Protein AF-A0AA37EYN7-F1 (afdb_monomer_lite)

Structure (mmCIF, N/CA/C/O backbone):
data_AF-A0AA37EYN7-F1
#
_entry.id   AF-A0AA37EYN7-F1
#
loop_
_atom_site.group_PDB
_atom_site.id
_atom_site.type_symbol
_atom_site.label_atom_id
_atom_site.label_alt_id
_atom_site.label_comp_id
_atom_site.label_asym_id
_atom_site.label_entity_id
_atom_site.label_seq_id
_atom_site.pdbx_PDB_ins_code
_atom_site.Cartn_x
_atom_site.Cartn_y
_atom_site.Cartn_z
_atom_site.occupancy
_atom_site.B_iso_or_equiv
_atom_site.auth_seq_id
_atom_site.auth_comp_id
_atom_site.auth_asym_id
_atom_site.auth_atom_id
_atom_site.pdbx_PDB_model_num
ATOM 1 N N . MET A 1 1 ? -49.434 -6.689 54.718 1.00 42.12 1 MET A N 1
ATOM 2 C CA . MET A 1 1 ? -48.423 -7.402 53.907 1.00 42.12 1 MET A CA 1
ATOM 3 C C . MET A 1 1 ? -48.442 -6.783 52.513 1.00 42.12 1 MET A C 1
ATOM 5 O O . MET A 1 1 ? -49.417 -6.975 51.802 1.00 42.12 1 MET A O 1
ATOM 9 N N . LEU A 1 2 ? -47.470 -5.930 52.176 1.00 38.81 2 LEU A N 1
ATOM 10 C CA . LEU A 1 2 ? -47.482 -5.123 50.945 1.00 38.81 2 LEU A CA 1
ATOM 11 C C . LEU A 1 2 ? -46.519 -5.718 49.913 1.00 38.81 2 LEU A C 1
ATOM 13 O O . LEU A 1 2 ? -45.313 -5.741 50.134 1.00 38.81 2 LEU A O 1
ATOM 17 N N . ILE A 1 3 ? -47.055 -6.201 48.791 1.00 52.19 3 ILE A N 1
ATOM 18 C CA . ILE A 1 3 ? -46.263 -6.797 47.707 1.00 52.19 3 ILE A CA 1
ATOM 19 C C . ILE A 1 3 ? -45.946 -5.708 46.678 1.00 52.19 3 ILE A C 1
ATOM 21 O O . ILE A 1 3 ? -46.759 -5.411 45.802 1.00 52.19 3 ILE A O 1
ATOM 25 N N . HIS A 1 4 ? -44.760 -5.106 46.771 1.00 40.53 4 HIS A N 1
ATOM 26 C CA . HIS A 1 4 ? -44.244 -4.236 45.713 1.00 40.53 4 HIS A CA 1
ATOM 27 C C . HIS A 1 4 ? -43.874 -5.067 44.478 1.00 40.53 4 HIS A C 1
ATOM 29 O O . HIS A 1 4 ? -42.829 -5.713 44.422 1.00 40.53 4 HIS A O 1
ATOM 35 N N . ARG A 1 5 ? -44.741 -5.033 43.462 1.00 51.56 5 ARG A N 1
ATOM 36 C CA . ARG A 1 5 ? -44.431 -5.546 42.124 1.00 51.56 5 ARG A CA 1
ATOM 37 C C . ARG A 1 5 ? -43.501 -4.551 41.432 1.00 51.56 5 ARG A C 1
ATOM 39 O O . ARG A 1 5 ? -43.965 -3.539 40.917 1.00 51.56 5 ARG A O 1
ATOM 46 N N . ASN A 1 6 ? -42.200 -4.833 41.439 1.00 46.81 6 ASN A N 1
ATOM 47 C CA . ASN A 1 6 ? -41.216 -4.046 40.701 1.00 46.81 6 ASN A CA 1
ATOM 48 C C . ASN A 1 6 ? -41.493 -4.173 39.192 1.00 46.81 6 ASN A C 1
ATOM 50 O O . ASN A 1 6 ? -41.228 -5.214 38.589 1.00 46.81 6 ASN A O 1
ATOM 54 N N . THR A 1 7 ? -42.073 -3.135 38.590 1.00 46.19 7 THR A N 1
ATOM 55 C CA . THR A 1 7 ? -42.373 -3.078 37.157 1.00 46.19 7 THR A CA 1
ATOM 56 C C . THR A 1 7 ? -41.086 -2.838 36.377 1.00 46.19 7 THR A C 1
ATOM 58 O O . THR A 1 7 ? -40.751 -1.711 36.017 1.00 46.19 7 THR A O 1
ATOM 61 N N . GLY A 1 8 ? -40.355 -3.928 36.121 1.00 43.84 8 GLY A N 1
ATOM 62 C CA . GLY A 1 8 ? -39.099 -3.938 35.375 1.00 43.84 8 GLY A CA 1
ATOM 63 C C . GLY A 1 8 ? -39.249 -3.331 33.981 1.00 43.84 8 GLY A C 1
ATOM 64 O O . GLY A 1 8 ? -39.537 -4.027 33.010 1.00 43.84 8 GLY A O 1
ATOM 65 N N . LYS A 1 9 ? -39.044 -2.017 33.882 1.00 47.62 9 LYS A N 1
ATOM 66 C CA . LYS A 1 9 ? -39.051 -1.260 32.633 1.00 47.62 9 LYS A CA 1
ATOM 67 C C . LYS A 1 9 ? -37.777 -1.623 31.874 1.00 47.62 9 LYS A C 1
ATOM 69 O O . LYS A 1 9 ? -36.737 -1.011 32.101 1.00 47.62 9 LYS A O 1
ATOM 74 N N . VAL A 1 10 ? -37.855 -2.654 31.025 1.00 52.31 10 VAL A N 1
ATOM 75 C CA . VAL A 1 10 ? -36.723 -3.173 30.238 1.00 52.31 10 VAL A CA 1
ATOM 76 C C . VAL A 1 10 ? -36.303 -2.141 29.194 1.00 52.31 10 VAL A C 1
ATOM 78 O O . VAL A 1 10 ? -36.649 -2.210 28.016 1.00 52.31 10 VAL A O 1
ATOM 81 N N . THR A 1 11 ? -35.538 -1.149 29.635 1.00 51.41 11 THR A N 1
ATOM 82 C CA . THR A 1 11 ? -34.762 -0.307 28.743 1.00 51.41 11 THR A CA 1
ATOM 83 C C . THR A 1 11 ? -33.719 -1.193 28.070 1.00 51.41 11 THR A C 1
ATOM 85 O O . THR A 1 11 ? -32.865 -1.788 28.734 1.00 51.41 11 THR A O 1
ATOM 88 N N . ARG A 1 12 ? -33.756 -1.257 26.731 1.00 49.75 12 ARG A N 1
ATOM 89 C CA . ARG A 1 12 ? -32.583 -1.624 25.924 1.00 49.75 12 ARG A CA 1
ATOM 90 C C . ARG A 1 12 ? -31.515 -0.558 26.173 1.00 49.75 12 ARG A C 1
ATOM 92 O O . ARG A 1 12 ? -31.377 0.393 25.413 1.00 49.75 12 ARG A O 1
ATOM 99 N N . THR A 1 13 ? -30.825 -0.670 27.304 1.00 59.69 13 THR A N 1
ATOM 100 C CA . THR A 1 13 ? -29.689 0.186 27.624 1.00 59.69 13 THR A CA 1
ATOM 101 C C . THR A 1 13 ? -28.576 -0.199 26.675 1.00 59.69 13 THR A C 1
ATOM 103 O O . THR A 1 13 ? -28.074 -1.320 26.747 1.00 59.69 13 THR A O 1
ATOM 106 N N . MET A 1 14 ? -28.221 0.725 25.781 1.00 63.44 14 MET A N 1
ATOM 107 C CA . MET A 1 14 ? -27.026 0.597 24.958 1.00 63.44 14 MET A CA 1
ATOM 108 C C . MET A 1 14 ? -25.856 0.271 25.885 1.00 63.44 14 MET A C 1
ATOM 110 O O . MET A 1 14 ? -25.588 1.001 26.841 1.00 63.44 14 MET A O 1
ATOM 114 N N . THR A 1 15 ? -25.223 -0.877 25.671 1.00 83.75 15 THR A N 1
ATOM 115 C CA . THR A 1 15 ? -24.140 -1.339 26.535 1.00 83.75 15 THR A CA 1
ATOM 116 C C . THR A 1 15 ? -22.920 -0.471 26.278 1.00 83.75 15 THR A C 1
ATOM 118 O O . THR A 1 15 ? -22.370 -0.508 25.179 1.00 83.75 15 THR A O 1
ATOM 121 N N . THR A 1 16 ? -22.517 0.321 27.268 1.00 91.56 16 THR A N 1
ATOM 122 C CA . THR A 1 16 ? -21.242 1.048 27.256 1.00 91.56 16 THR A CA 1
ATOM 123 C C . THR A 1 16 ? -20.086 0.097 27.560 1.00 91.56 16 THR A C 1
ATOM 125 O O . THR A 1 16 ? -20.296 -0.999 28.095 1.00 91.56 16 THR A O 1
ATOM 128 N N . HIS A 1 17 ? -18.852 0.493 27.248 1.00 93.50 17 HIS A N 1
ATOM 129 C CA . HIS A 1 17 ? -17.685 -0.349 27.528 1.00 93.50 17 HIS A CA 1
ATOM 130 C C . HIS A 1 17 ? -17.485 -0.584 29.038 1.00 93.50 17 HIS A C 1
ATOM 132 O O . HIS A 1 17 ? -17.151 -1.702 29.428 1.00 93.50 17 HIS A O 1
ATOM 138 N N . PHE A 1 18 ? -17.785 0.404 29.894 1.00 94.88 18 PHE A N 1
ATOM 139 C CA . PHE A 1 18 ? -17.829 0.215 31.356 1.00 94.88 18 PHE A CA 1
ATOM 140 C C . PHE A 1 18 ? -18.848 -0.856 31.775 1.00 94.88 18 PHE A C 1
ATOM 142 O O . PHE A 1 18 ? -18.533 -1.743 32.573 1.00 94.88 18 PHE A O 1
ATOM 149 N N . LYS A 1 19 ? -20.052 -0.833 31.182 1.00 94.50 19 LYS A N 1
ATOM 150 C CA . LYS A 1 19 ? -21.123 -1.793 31.488 1.00 94.50 19 LYS A CA 1
ATOM 151 C C . LYS A 1 19 ? -20.805 -3.221 31.029 1.00 94.50 19 LYS A C 1
ATOM 153 O O . LYS A 1 19 ? -21.258 -4.160 31.667 1.00 94.50 19 LYS A O 1
ATOM 158 N N . LEU A 1 20 ? -19.997 -3.406 29.980 1.00 93.50 20 LEU A N 1
ATOM 159 C CA . LEU A 1 20 ? -19.498 -4.734 29.579 1.00 93.50 20 LEU A CA 1
ATOM 160 C C . LEU A 1 20 ? -18.512 -5.336 30.605 1.00 93.50 20 LEU A C 1
ATOM 162 O O . LEU A 1 20 ? -18.320 -6.549 30.637 1.00 93.50 20 LEU A O 1
ATOM 166 N N . PHE A 1 21 ? -17.873 -4.502 31.431 1.00 95.19 21 PHE A N 1
ATOM 167 C CA . PHE A 1 21 ? -16.840 -4.911 32.390 1.00 95.19 21 PHE A CA 1
ATOM 168 C C . PHE A 1 21 ? -17.355 -5.040 33.835 1.00 95.19 21 PHE A C 1
ATOM 170 O O . PHE A 1 21 ? -16.572 -5.379 34.732 1.00 95.19 21 PHE A O 1
ATOM 177 N N . ASP A 1 22 ? -18.647 -4.773 34.066 1.00 95.50 22 ASP A N 1
ATOM 178 C CA . ASP A 1 22 ? -19.247 -4.590 35.393 1.00 95.50 22 ASP A CA 1
ATOM 179 C C . ASP A 1 22 ? -18.387 -3.642 36.257 1.00 95.50 22 ASP A C 1
ATOM 181 O O . ASP A 1 22 ? -17.872 -4.031 37.315 1.00 95.50 22 ASP A O 1
ATOM 185 N N . LEU A 1 23 ? -18.176 -2.420 35.746 1.00 96.12 23 LEU A N 1
ATOM 186 C CA . LEU A 1 23 ? -17.407 -1.330 36.358 1.00 96.12 23 LEU A CA 1
ATOM 187 C C . LEU A 1 23 ? -18.201 -0.012 36.370 1.00 96.12 23 LEU A C 1
ATOM 189 O O . LEU A 1 23 ? -19.093 0.191 35.546 1.00 96.12 23 LEU A O 1
ATOM 193 N N . HIS A 1 24 ? -17.851 0.884 37.299 1.00 95.75 24 HIS A N 1
ATOM 194 C CA . HIS A 1 24 ? -18.332 2.271 37.311 1.00 95.75 24 HIS A CA 1
ATOM 195 C C . HIS A 1 24 ? -17.590 3.117 36.266 1.00 95.75 24 HIS A C 1
ATOM 197 O O . HIS A 1 24 ? -16.505 2.738 35.830 1.00 95.75 24 HIS A O 1
ATOM 203 N N . GLU A 1 25 ? -18.140 4.275 35.905 1.00 94.31 25 GLU A N 1
ATOM 204 C CA . GLU A 1 25 ? -17.512 5.189 34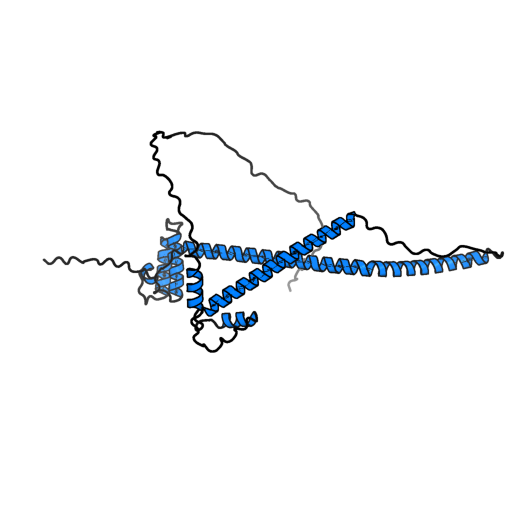.936 1.00 94.31 25 GLU A CA 1
ATOM 205 C C . GLU A 1 25 ? -16.231 5.842 35.501 1.00 94.31 25 GLU A C 1
ATOM 207 O O . GLU A 1 25 ? -15.296 6.117 34.756 1.00 94.31 25 GLU A O 1
ATOM 212 N N . ASP A 1 26 ? -16.123 5.956 36.831 1.00 95.62 26 ASP A N 1
ATOM 213 C CA . ASP A 1 26 ? -14.914 6.401 37.554 1.00 95.62 26 ASP A CA 1
ATOM 214 C C . ASP A 1 26 ? -13.905 5.265 37.851 1.00 95.62 26 ASP A C 1
ATOM 216 O O . ASP A 1 26 ? -13.039 5.405 38.719 1.00 95.62 26 ASP A O 1
ATOM 220 N N . ALA A 1 27 ? -14.034 4.093 37.215 1.00 96.44 27 ALA A N 1
ATOM 221 C CA . ALA A 1 27 ? -13.168 2.951 37.513 1.00 96.44 27 ALA A CA 1
ATOM 222 C C . ALA A 1 27 ? -11.703 3.213 37.123 1.00 96.44 27 ALA A C 1
ATOM 224 O O . ALA A 1 27 ? -11.400 3.627 36.003 1.00 96.44 27 ALA A O 1
ATOM 225 N N . THR A 1 28 ? -10.772 2.910 38.031 1.00 97.69 28 THR A N 1
ATOM 226 C CA . THR A 1 28 ? -9.344 3.171 37.799 1.00 97.69 28 THR A CA 1
ATOM 227 C C . THR A 1 28 ? -8.750 2.216 36.762 1.00 97.69 28 THR A C 1
ATOM 229 O O . THR A 1 28 ? -9.220 1.088 36.576 1.00 97.69 28 THR A O 1
ATOM 232 N N . GLU A 1 29 ? -7.650 2.623 36.116 1.00 97.50 29 GLU A N 1
ATOM 233 C CA . GLU A 1 29 ? -6.956 1.774 35.139 1.00 97.50 29 GLU A CA 1
ATOM 234 C C . GLU A 1 29 ? -6.611 0.380 35.688 1.00 97.50 29 GLU A C 1
ATOM 236 O O . GLU A 1 29 ? -6.677 -0.607 34.958 1.00 97.50 29 GLU A O 1
ATOM 241 N N . GLU A 1 30 ? -6.253 0.279 36.969 1.00 97.88 30 GLU A N 1
ATOM 242 C CA . GLU A 1 30 ? -5.923 -0.988 37.626 1.00 97.88 30 GLU A CA 1
ATOM 243 C C . GLU A 1 30 ? -7.141 -1.911 37.749 1.00 97.88 30 GLU A C 1
ATOM 245 O O . GLU A 1 30 ? -7.038 -3.114 37.495 1.00 97.88 30 GLU A O 1
ATOM 250 N N . GLN A 1 31 ? -8.315 -1.353 38.064 1.00 97.81 31 GLN A N 1
ATOM 251 C CA . GLN A 1 31 ? -9.579 -2.091 38.097 1.00 97.81 31 GLN A CA 1
ATOM 252 C C . GLN A 1 31 ? -9.949 -2.592 36.695 1.00 97.81 31 GLN A C 1
ATOM 254 O O . GLN A 1 31 ? -10.298 -3.764 36.536 1.00 97.81 31 GLN A O 1
ATOM 259 N N . ILE A 1 32 ? -9.786 -1.748 35.670 1.00 98.00 32 ILE A N 1
ATOM 260 C CA . ILE A 1 32 ? -10.025 -2.102 34.263 1.00 98.00 32 ILE A CA 1
ATOM 261 C C . ILE A 1 32 ? -9.064 -3.214 33.803 1.00 98.00 32 ILE A C 1
ATOM 263 O O . ILE A 1 32 ? -9.507 -4.219 33.243 1.00 98.00 32 ILE A O 1
ATOM 267 N N . LYS A 1 33 ? -7.761 -3.099 34.096 1.00 98.19 33 LYS A N 1
ATOM 268 C CA . LYS A 1 33 ? -6.733 -4.115 33.789 1.00 98.19 33 LYS A CA 1
ATOM 269 C C . LYS A 1 33 ? -6.997 -5.440 34.518 1.00 98.19 33 LYS A C 1
ATOM 271 O O . LYS A 1 33 ? -6.870 -6.512 33.922 1.00 98.19 33 LYS A O 1
ATOM 276 N N . SER A 1 34 ? -7.422 -5.382 35.782 1.00 98.31 34 SER A N 1
ATOM 277 C CA . SER A 1 34 ? -7.799 -6.555 36.580 1.00 98.31 34 SER A CA 1
ATOM 278 C C . SER A 1 34 ? -9.036 -7.261 36.008 1.00 98.31 34 SER A C 1
ATOM 280 O O . SER A 1 34 ? -9.000 -8.470 35.758 1.00 98.31 34 SER A O 1
ATOM 282 N N . ARG A 1 35 ? -10.105 -6.512 35.696 1.00 97.94 35 ARG A N 1
ATOM 283 C CA . ARG A 1 35 ? -11.317 -7.044 35.050 1.00 97.94 35 ARG A CA 1
ATOM 284 C C . ARG A 1 35 ? -11.045 -7.613 33.664 1.00 97.94 35 ARG A C 1
ATOM 286 O O . ARG A 1 35 ? -11.526 -8.706 33.372 1.00 97.94 35 ARG A O 1
ATOM 293 N N . TYR A 1 36 ? -10.225 -6.947 32.849 1.00 98.06 36 TYR A N 1
ATOM 294 C CA . TYR A 1 36 ? -9.789 -7.472 31.554 1.00 98.06 36 TYR A CA 1
ATOM 295 C C . TYR A 1 36 ? -9.135 -8.849 31.706 1.00 98.06 36 TYR A C 1
ATOM 297 O O . TYR A 1 36 ? -9.539 -9.795 31.034 1.00 98.06 36 TYR A O 1
ATOM 305 N N . LYS A 1 37 ? -8.184 -8.996 32.640 1.00 98.19 37 LYS A N 1
ATOM 306 C CA . LYS A 1 37 ? -7.513 -10.277 32.908 1.00 98.19 37 LYS A CA 1
ATOM 307 C C . LYS A 1 37 ? -8.500 -11.363 33.360 1.00 98.19 37 LYS A C 1
ATOM 309 O O . LYS A 1 37 ? -8.397 -12.497 32.894 1.00 98.19 37 LYS A O 1
ATOM 314 N N . GLN A 1 38 ? -9.474 -11.025 34.211 1.00 97.81 38 GLN A N 1
ATOM 315 C CA . GLN A 1 38 ? -10.540 -11.948 34.627 1.00 97.81 38 GLN A CA 1
ATOM 316 C C . GLN A 1 38 ? -11.392 -12.404 33.431 1.00 97.81 38 GLN A C 1
ATOM 318 O O . GLN A 1 38 ? -11.500 -13.607 33.190 1.00 97.81 38 GLN A O 1
ATOM 323 N N . LEU A 1 39 ? -11.951 -11.467 32.660 1.00 96.81 39 LEU A N 1
ATOM 324 C CA . LEU A 1 39 ? -12.824 -11.750 31.516 1.00 96.81 39 LEU A CA 1
ATOM 325 C C . LEU A 1 39 ? -12.089 -12.529 30.418 1.00 96.81 39 LEU A C 1
ATOM 327 O O . LEU A 1 39 ? -12.541 -13.604 30.029 1.00 96.81 39 LEU A O 1
ATOM 331 N N . ALA A 1 40 ? -10.905 -12.073 30.003 1.00 96.94 40 ALA A N 1
ATOM 332 C CA . ALA A 1 40 ? -10.064 -12.765 29.026 1.00 96.94 40 ALA A CA 1
ATOM 333 C C . ALA A 1 40 ? -9.726 -14.206 29.451 1.00 96.94 40 ALA A C 1
ATOM 335 O O . ALA A 1 40 ? -9.708 -15.109 28.620 1.00 96.94 40 ALA A O 1
ATOM 336 N N . SER A 1 41 ? -9.508 -14.455 30.750 1.00 97.69 41 SER A N 1
ATOM 337 C CA . SER A 1 41 ? -9.195 -15.800 31.254 1.00 97.69 41 SER A CA 1
ATOM 338 C C . SER A 1 41 ? -10.371 -16.787 31.223 1.00 97.69 41 SER A C 1
ATOM 340 O O . SER A 1 41 ? -10.118 -17.997 31.267 1.00 97.69 41 SER A O 1
ATOM 342 N N . ARG A 1 42 ? -11.614 -16.278 31.153 1.00 96.44 42 ARG A N 1
ATOM 343 C CA . ARG A 1 42 ? -12.880 -17.037 31.125 1.00 96.44 42 ARG A CA 1
ATOM 344 C C . ARG A 1 42 ? -13.484 -17.141 29.723 1.00 96.44 42 ARG A C 1
ATOM 346 O O . ARG A 1 42 ? -14.072 -18.163 29.403 1.00 96.44 42 ARG A O 1
ATOM 353 N N . CYS A 1 43 ? -13.326 -16.108 28.897 1.00 95.56 43 CYS A N 1
ATOM 354 C CA . CYS A 1 43 ? -13.876 -16.025 27.541 1.00 95.56 43 CYS A CA 1
ATOM 355 C C . CYS A 1 43 ? -12.876 -16.446 26.446 1.00 95.56 43 CYS A C 1
ATOM 357 O O . CYS A 1 43 ? -13.140 -16.221 25.268 1.00 95.56 43 CYS A O 1
ATOM 359 N N . HIS A 1 44 ? -11.738 -17.046 26.809 1.00 96.06 44 HIS A N 1
ATOM 360 C CA . HIS A 1 44 ? -10.743 -17.523 25.846 1.00 96.06 44 HIS A CA 1
ATOM 361 C C . HIS A 1 44 ? -11.303 -18.666 24.973 1.00 96.06 44 HIS A C 1
ATOM 363 O O . HIS A 1 44 ? -11.898 -19.589 25.539 1.00 96.06 44 HIS A O 1
ATOM 369 N N . PRO A 1 45 ? -11.088 -18.669 23.641 1.00 96.19 45 PRO A N 1
ATOM 370 C CA . PRO A 1 45 ? -11.604 -19.719 22.756 1.00 96.19 45 PRO A CA 1
ATOM 371 C C . PRO A 1 45 ? -11.161 -21.128 23.174 1.00 96.19 45 PRO A C 1
ATOM 373 O O . PRO A 1 45 ? -12.000 -22.011 23.320 1.00 96.19 45 PRO A O 1
ATOM 376 N N . ASP A 1 46 ? -9.883 -21.308 23.515 1.00 97.19 46 ASP A N 1
ATOM 377 C CA . ASP A 1 46 ? -9.290 -22.581 23.965 1.00 97.19 46 ASP A CA 1
ATOM 378 C C . ASP A 1 46 ? -9.940 -23.168 25.239 1.00 97.19 46 ASP A C 1
ATOM 380 O O . ASP A 1 46 ? -9.675 -24.308 25.610 1.00 97.19 46 ASP A O 1
ATOM 384 N N . LYS A 1 47 ? -10.770 -22.382 25.940 1.00 96.69 47 LYS A N 1
ATOM 385 C CA . LYS A 1 47 ? -11.514 -22.781 27.146 1.00 96.69 47 LYS A CA 1
ATOM 386 C C . LYS A 1 47 ? -13.030 -22.863 26.917 1.00 96.69 47 LYS A C 1
ATOM 388 O O . LYS A 1 47 ? -13.789 -22.879 27.883 1.00 96.69 47 LYS A O 1
ATOM 393 N N . GLY A 1 48 ? -13.476 -22.877 25.659 1.00 93.31 48 GLY A N 1
ATOM 394 C CA . GLY A 1 48 ? -14.894 -22.884 25.282 1.00 93.31 48 GLY A CA 1
ATOM 395 C C . GLY A 1 48 ? -15.555 -21.501 25.239 1.00 93.31 48 GLY A C 1
ATOM 396 O O . GLY A 1 48 ? -16.780 -21.413 25.216 1.00 93.31 48 GLY A O 1
ATOM 397 N N . GLY A 1 49 ? -14.779 -20.411 25.246 1.00 95.00 49 GLY A N 1
ATOM 398 C CA . GLY A 1 49 ? -15.302 -19.058 25.041 1.00 95.00 49 GLY A CA 1
ATOM 399 C C . GLY A 1 49 ? -15.592 -18.742 23.568 1.00 95.00 49 GLY A C 1
ATOM 400 O O . GLY A 1 49 ? -15.012 -19.336 22.663 1.00 95.00 49 GLY A O 1
ATOM 401 N N . SER A 1 50 ? -16.460 -17.760 23.301 1.00 93.00 50 SER A N 1
ATOM 402 C CA . SER A 1 50 ? -16.635 -17.241 21.936 1.00 93.00 50 SER A CA 1
ATOM 403 C C . SER A 1 50 ? -15.458 -16.341 21.543 1.00 93.00 50 SER A C 1
ATOM 405 O O . SER A 1 50 ? -15.129 -15.383 22.248 1.00 93.00 50 SER A O 1
ATOM 407 N N . ALA A 1 51 ? -14.865 -16.606 20.375 1.00 88.75 51 ALA A N 1
ATOM 408 C CA . ALA A 1 51 ? -13.822 -15.763 19.797 1.00 88.75 51 ALA A CA 1
ATOM 409 C C . ALA A 1 51 ? -14.315 -14.324 19.537 1.00 88.75 51 ALA A C 1
ATOM 411 O O . ALA A 1 51 ? -13.579 -13.369 19.780 1.00 88.75 51 ALA A O 1
ATOM 412 N N . GLU A 1 52 ? -15.574 -14.154 19.121 1.00 87.75 52 GLU A N 1
ATOM 413 C CA . GLU A 1 52 ? -16.199 -12.840 18.908 1.00 87.75 52 GLU A CA 1
ATOM 414 C C . GLU A 1 52 ? -16.319 -12.057 20.221 1.00 87.75 52 GLU A C 1
ATOM 416 O O . GLU A 1 52 ? -15.993 -10.870 20.278 1.00 87.75 52 GLU A O 1
ATOM 421 N N . LEU A 1 53 ? -16.716 -12.735 21.305 1.00 90.38 53 LEU A N 1
ATOM 422 C CA . LEU A 1 53 ? -16.798 -12.138 22.638 1.00 90.38 53 LEU A CA 1
ATOM 423 C C . LEU A 1 53 ? -15.408 -11.724 23.142 1.00 90.38 53 LEU A C 1
ATOM 425 O O . LEU A 1 53 ? -15.249 -10.626 23.673 1.00 90.38 53 LEU A O 1
ATOM 429 N N . MET A 1 54 ? -14.381 -12.548 22.917 1.00 94.31 54 MET A N 1
ATOM 430 C CA . MET A 1 54 ? -12.993 -12.205 23.245 1.00 94.31 54 MET A CA 1
ATOM 431 C C . MET A 1 54 ? -12.494 -10.983 22.447 1.00 94.31 54 MET A C 1
ATOM 433 O O . MET A 1 54 ? -11.824 -10.108 23.003 1.00 94.31 54 MET A O 1
ATOM 437 N N . VAL A 1 55 ? -12.871 -10.860 21.168 1.00 90.94 55 VAL A N 1
ATOM 438 C CA . VAL A 1 55 ? -12.607 -9.658 20.353 1.00 90.94 55 VAL A CA 1
ATOM 439 C C . VAL A 1 55 ? -13.351 -8.436 20.910 1.00 90.94 55 VAL A C 1
ATOM 441 O O . VAL A 1 55 ? -12.743 -7.371 21.039 1.00 90.94 55 VAL A O 1
ATOM 444 N N . MET A 1 56 ? -14.622 -8.569 21.301 1.00 90.75 56 MET A N 1
ATOM 445 C CA . MET A 1 56 ? -15.413 -7.482 21.894 1.00 90.75 56 MET A CA 1
ATOM 446 C C . MET A 1 56 ? -14.820 -6.989 23.226 1.00 90.75 56 MET A C 1
ATOM 448 O O . MET A 1 56 ? -14.682 -5.779 23.425 1.00 90.75 56 MET A O 1
ATOM 452 N N . ILE A 1 57 ? -14.399 -7.909 24.102 1.00 94.81 57 ILE A N 1
ATOM 453 C CA . ILE A 1 57 ? -13.712 -7.610 25.370 1.00 94.81 57 ILE A CA 1
ATOM 454 C C . ILE A 1 57 ? -12.396 -6.868 25.102 1.00 94.81 57 ILE A C 1
ATOM 456 O O . ILE A 1 57 ? -12.141 -5.831 25.715 1.00 94.81 57 ILE A O 1
ATOM 460 N N . LYS A 1 58 ? -11.575 -7.347 24.156 1.00 94.44 58 LYS A N 1
ATOM 461 C CA . LYS A 1 58 ? -10.281 -6.731 23.813 1.00 94.44 58 LYS A CA 1
ATOM 462 C C . LYS A 1 58 ? -10.424 -5.300 23.284 1.00 94.44 58 LYS A C 1
ATOM 464 O O . LYS A 1 58 ? -9.693 -4.419 23.728 1.00 94.44 58 LYS A O 1
ATOM 469 N N . ASN A 1 59 ? -11.365 -5.055 22.372 1.00 92.44 59 ASN A N 1
ATOM 470 C CA . ASN A 1 59 ? -11.578 -3.715 21.814 1.00 92.44 59 ASN A CA 1
ATOM 471 C C . ASN A 1 59 ? -12.196 -2.761 22.849 1.00 92.44 59 ASN A C 1
ATOM 473 O O . ASN A 1 59 ? -11.791 -1.605 22.934 1.00 92.44 59 ASN A O 1
ATOM 477 N N . SER A 1 60 ? -13.106 -3.255 23.693 1.00 94.12 60 SER A N 1
ATOM 478 C CA . SER A 1 60 ? -13.680 -2.466 24.791 1.00 94.12 60 SER A CA 1
ATOM 479 C C . SER A 1 60 ? -12.635 -2.087 25.842 1.00 94.12 60 SER A C 1
ATOM 481 O O . SER A 1 60 ? -12.620 -0.948 26.296 1.00 94.12 60 SER A O 1
ATOM 483 N N . TYR A 1 61 ? -11.701 -2.990 26.163 1.00 96.69 61 TYR A N 1
ATOM 484 C CA . TYR A 1 61 ? -10.533 -2.669 26.988 1.00 96.69 61 TYR A CA 1
ATOM 485 C C . TYR A 1 61 ? -9.675 -1.561 26.357 1.00 96.69 61 TYR A C 1
ATOM 487 O O . TYR A 1 61 ? -9.305 -0.615 27.046 1.00 96.69 61 TYR A O 1
ATOM 495 N N . GLN A 1 62 ? -9.403 -1.620 25.048 1.00 95.75 62 GLN A N 1
ATOM 496 C CA . GLN A 1 62 ? -8.657 -0.555 24.366 1.00 95.75 62 GLN A CA 1
ATOM 497 C C . GLN A 1 62 ? -9.394 0.793 24.418 1.00 95.75 62 GLN A C 1
ATOM 499 O O . GLN A 1 62 ? -8.760 1.802 24.704 1.00 95.75 62 GLN A O 1
ATOM 504 N N . LYS A 1 63 ? -10.719 0.819 24.221 1.00 94.62 63 LYS A N 1
ATOM 505 C CA . LYS A 1 63 ? -11.528 2.046 24.339 1.00 94.62 63 LYS A CA 1
ATOM 506 C C . LYS A 1 63 ? -11.538 2.614 25.760 1.00 94.62 63 LYS A C 1
ATOM 508 O O . LYS A 1 63 ? -11.354 3.817 25.924 1.00 94.62 63 LYS A O 1
ATOM 513 N N . LEU A 1 64 ? -11.640 1.759 26.780 1.00 95.81 64 LEU A N 1
ATOM 514 C CA . LEU A 1 64 ? -11.510 2.157 28.187 1.00 95.81 64 LEU A CA 1
ATOM 515 C C . LEU A 1 64 ? -10.139 2.788 28.491 1.00 95.81 64 LEU A C 1
ATOM 517 O O . LEU A 1 64 ? -10.087 3.820 29.149 1.00 95.81 64 LEU A O 1
ATOM 521 N N . MET A 1 65 ? -9.040 2.234 27.964 1.00 95.75 65 MET A N 1
ATOM 522 C CA . MET A 1 65 ? -7.684 2.787 28.145 1.00 95.75 65 MET A CA 1
ATOM 523 C C . MET A 1 65 ? -7.420 4.094 27.370 1.00 95.75 65 MET A C 1
ATOM 525 O O . MET A 1 65 ? -6.411 4.744 27.620 1.00 95.75 65 MET A O 1
ATOM 529 N N . ILE A 1 66 ? -8.298 4.483 26.439 1.00 94.94 66 ILE A N 1
ATOM 530 C CA . ILE A 1 66 ? -8.241 5.770 25.715 1.00 94.94 66 ILE A CA 1
ATOM 531 C C . ILE A 1 66 ? -9.134 6.832 26.398 1.00 94.94 66 ILE A C 1
ATOM 533 O O . ILE A 1 66 ? -9.034 8.017 26.094 1.00 94.94 66 ILE A O 1
ATOM 537 N N . GLY A 1 67 ? -9.999 6.430 27.339 1.00 93.94 67 GLY A N 1
ATOM 538 C CA . GLY A 1 67 ? -11.013 7.293 27.961 1.00 93.94 67 GLY A CA 1
ATOM 539 C C . GLY A 1 67 ? -12.370 7.293 27.240 1.00 93.94 67 GLY A C 1
ATOM 540 O O . GLY A 1 67 ? -13.326 7.889 27.722 1.00 93.94 67 GLY A O 1
ATOM 541 N N . GLU A 1 68 ? -12.513 6.556 26.135 1.00 92.25 68 GLU A N 1
ATOM 542 C CA . GLU A 1 68 ? -13.759 6.424 25.360 1.00 92.25 68 GLU A CA 1
ATOM 543 C C . GLU A 1 68 ? -14.769 5.426 25.984 1.00 92.25 68 GLU A C 1
ATOM 545 O O . GLU A 1 68 ? -15.640 4.883 25.306 1.00 92.25 68 GLU A O 1
ATOM 550 N N . GLY A 1 69 ? -14.657 5.136 27.285 1.00 89.19 69 GLY A N 1
ATOM 551 C CA . GLY A 1 69 ? -15.398 4.059 27.957 1.00 89.19 69 GLY A CA 1
ATOM 552 C C . GLY A 1 69 ? -16.922 4.236 28.022 1.00 89.19 69 GLY A C 1
ATOM 553 O O . GLY A 1 69 ? -17.657 3.248 28.113 1.00 89.19 69 GLY A O 1
ATOM 554 N N . SER A 1 70 ? -17.392 5.484 27.956 1.00 90.06 70 SER A N 1
ATOM 555 C CA . SER A 1 70 ? -18.809 5.869 27.967 1.00 90.06 70 SER A CA 1
ATOM 556 C C . SER A 1 70 ? -19.497 5.723 26.605 1.00 90.06 70 SER A C 1
ATOM 558 O O . SER A 1 70 ? -20.725 5.795 26.534 1.00 90.06 70 SER A O 1
ATOM 560 N N . LEU A 1 71 ? -18.748 5.473 25.523 1.00 88.94 71 LEU A N 1
ATOM 561 C CA . LEU A 1 71 ? -19.346 5.188 24.222 1.00 88.94 71 LEU A CA 1
ATOM 562 C C . LEU A 1 71 ? -20.151 3.883 24.263 1.00 88.94 71 LEU A C 1
ATOM 564 O O . LEU A 1 71 ? -19.759 2.885 24.875 1.00 88.94 71 LEU A O 1
ATOM 568 N N . ALA A 1 72 ? -21.291 3.895 23.576 1.00 87.50 72 ALA A N 1
ATOM 569 C CA . ALA A 1 72 ? -22.101 2.711 23.341 1.00 87.50 72 ALA A CA 1
ATOM 570 C C . ALA A 1 72 ? -21.407 1.756 22.355 1.00 87.50 72 ALA A C 1
ATOM 572 O O . ALA A 1 72 ? -20.834 2.195 21.355 1.00 87.50 72 ALA A O 1
ATOM 573 N N . ILE A 1 73 ? -21.517 0.445 22.598 1.00 85.69 73 ILE A N 1
ATOM 574 C CA . ILE A 1 73 ? -20.985 -0.628 21.739 1.00 85.69 73 ILE A CA 1
ATOM 575 C C . ILE A 1 73 ? -21.856 -0.748 20.469 1.00 85.69 73 ILE A C 1
ATOM 577 O O . ILE A 1 73 ? -22.618 -1.691 20.272 1.00 85.69 73 ILE A O 1
ATOM 581 N N . ASN A 1 74 ? -21.748 0.255 19.598 1.00 69.12 74 ASN A N 1
ATOM 582 C CA . ASN A 1 74 ? -22.567 0.451 18.401 1.00 69.12 74 ASN A CA 1
ATOM 583 C C . ASN A 1 74 ? -21.894 -0.099 17.128 1.00 69.12 74 ASN A C 1
ATOM 585 O O . ASN A 1 74 ? -21.883 0.573 16.096 1.00 69.12 74 ASN A O 1
ATOM 589 N N . GLN A 1 75 ? -21.309 -1.303 17.168 1.00 59.16 75 GLN A N 1
ATOM 590 C CA . GLN A 1 75 ? -20.844 -1.959 15.937 1.00 59.16 75 GLN A CA 1
ATOM 591 C C . GLN A 1 75 ? -20.696 -3.488 16.057 1.00 59.16 75 GLN A C 1
ATOM 593 O O . GLN A 1 75 ? -20.086 -3.970 17.014 1.00 59.16 75 GLN A O 1
ATOM 598 N N . PRO A 1 76 ? -21.150 -4.269 15.056 1.00 55.88 76 PRO A N 1
ATOM 599 C CA . PRO A 1 76 ? -20.679 -5.634 14.844 1.00 55.88 76 PRO A CA 1
ATOM 600 C C . PRO A 1 76 ? -19.267 -5.584 14.232 1.00 55.88 76 PRO A C 1
ATOM 602 O O . PRO A 1 76 ? -19.100 -5.471 13.014 1.00 55.88 76 PRO A O 1
ATOM 605 N N . LEU A 1 77 ? -18.245 -5.643 15.096 1.00 56.25 77 LEU A N 1
ATOM 606 C CA . LEU A 1 77 ? -16.826 -5.424 14.752 1.00 56.25 77 LEU A CA 1
ATOM 607 C C . LEU A 1 77 ? -16.288 -6.298 13.604 1.00 56.25 77 LEU A C 1
ATOM 609 O O . LEU A 1 77 ? -15.313 -5.918 12.956 1.00 56.25 77 LEU A O 1
ATOM 613 N N . ASP A 1 78 ? -16.887 -7.464 13.372 1.00 57.31 78 ASP A N 1
ATOM 614 C CA . ASP A 1 78 ? -16.395 -8.462 12.421 1.00 57.31 78 ASP A CA 1
ATOM 615 C C . ASP A 1 78 ? -16.435 -7.978 10.958 1.00 57.31 78 ASP A C 1
ATOM 617 O O . ASP A 1 78 ? -15.486 -8.202 10.208 1.00 57.31 78 ASP A O 1
ATOM 621 N N . SER A 1 79 ? -17.469 -7.222 10.570 1.00 56.69 79 SER A N 1
ATOM 622 C CA . SER A 1 79 ? -17.586 -6.647 9.218 1.00 56.69 79 SER A CA 1
ATOM 623 C C . SER A 1 79 ? -16.495 -5.602 8.941 1.00 56.69 79 SER A C 1
ATOM 625 O O . SER A 1 79 ? -15.696 -5.758 8.017 1.00 56.69 79 SER A O 1
ATOM 627 N N . SER A 1 80 ? -16.414 -4.581 9.798 1.00 59.34 80 SER A N 1
ATOM 628 C CA . SER A 1 80 ? -15.455 -3.474 9.709 1.00 59.34 80 SER A CA 1
ATOM 629 C C . SER A 1 80 ? -14.005 -3.967 9.725 1.00 59.34 80 SER A C 1
ATOM 631 O O . SER A 1 80 ? -13.211 -3.606 8.857 1.00 59.34 80 SER A O 1
ATOM 633 N N . ASN A 1 81 ? -13.647 -4.869 10.647 1.00 67.44 81 ASN A N 1
ATOM 634 C CA . ASN A 1 81 ? -12.263 -5.331 10.763 1.00 67.44 81 ASN A CA 1
ATOM 635 C C . ASN A 1 81 ? -11.856 -6.244 9.587 1.00 67.44 81 ASN A C 1
ATOM 637 O O . ASN A 1 81 ? -10.754 -6.100 9.057 1.00 67.44 81 ASN A O 1
ATOM 641 N N . LYS A 1 82 ? -12.757 -7.109 9.087 1.00 71.88 82 LYS A N 1
ATOM 642 C CA . LYS A 1 82 ? -12.523 -7.867 7.841 1.00 71.88 82 LYS A CA 1
ATOM 643 C C . LYS A 1 82 ? -12.366 -6.941 6.632 1.00 71.88 82 LYS A C 1
ATOM 645 O O . LYS A 1 82 ? -11.466 -7.163 5.823 1.00 71.88 82 LYS A O 1
ATOM 650 N N . GLN A 1 83 ? -13.174 -5.884 6.532 1.00 71.94 83 GLN A N 1
ATOM 651 C CA . GLN A 1 83 ? -13.087 -4.896 5.455 1.00 71.94 83 GLN A CA 1
ATOM 652 C C . GLN A 1 83 ? -11.768 -4.106 5.505 1.00 71.94 83 GLN A C 1
ATOM 654 O O . GLN A 1 83 ? -11.099 -3.979 4.482 1.00 71.94 83 GLN A O 1
ATOM 659 N N . VAL A 1 84 ? -11.330 -3.659 6.688 1.00 72.56 84 VAL A N 1
ATOM 660 C CA . VAL A 1 84 ? -10.027 -2.997 6.889 1.00 72.56 84 VAL A CA 1
ATOM 661 C C . VAL A 1 84 ? -8.861 -3.939 6.572 1.00 72.56 84 VAL A C 1
ATOM 663 O O . VAL A 1 84 ? -7.888 -3.520 5.942 1.00 72.56 84 VAL A O 1
ATOM 666 N N . LEU A 1 85 ? -8.944 -5.221 6.945 1.00 73.75 85 LEU A N 1
ATOM 667 C CA . LEU A 1 85 ? -7.901 -6.202 6.629 1.00 73.75 85 LEU A CA 1
ATOM 668 C C . LEU A 1 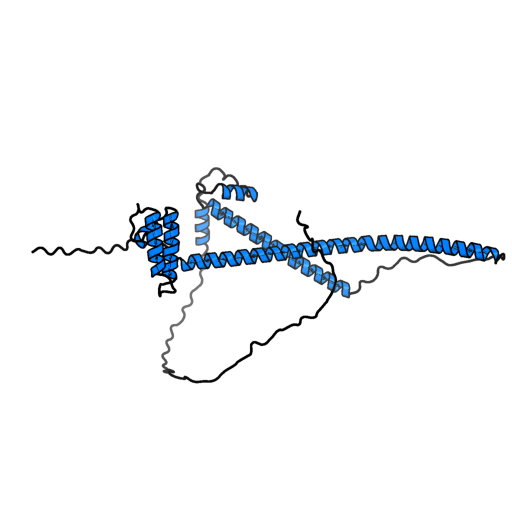85 ? -7.829 -6.496 5.118 1.00 73.75 85 LEU A C 1
ATOM 670 O O . LEU A 1 85 ? -6.733 -6.581 4.558 1.00 73.75 85 LEU A O 1
ATOM 674 N N . ALA A 1 86 ? -8.980 -6.588 4.445 1.00 74.88 86 ALA A N 1
ATOM 675 C CA . ALA A 1 86 ? -9.065 -6.721 2.992 1.00 74.88 86 ALA A CA 1
ATOM 676 C C . ALA A 1 86 ? -8.508 -5.480 2.272 1.00 74.88 86 ALA A C 1
ATOM 678 O O . ALA A 1 86 ? -7.688 -5.624 1.367 1.00 74.88 86 ALA A O 1
ATOM 679 N N . LEU A 1 87 ? -8.866 -4.273 2.726 1.00 81.44 87 LEU A N 1
ATOM 680 C CA . LEU A 1 87 ? -8.352 -3.007 2.197 1.00 81.44 87 LEU A CA 1
ATOM 681 C C . LEU A 1 87 ? -6.829 -2.894 2.378 1.00 81.44 87 LEU A C 1
ATOM 683 O O . LEU A 1 87 ? -6.107 -2.511 1.463 1.00 81.44 87 LEU A O 1
ATOM 687 N N . ARG A 1 88 ? -6.300 -3.306 3.537 1.00 76.00 88 ARG A N 1
ATOM 688 C CA . ARG A 1 88 ? -4.849 -3.340 3.779 1.00 76.00 88 ARG A CA 1
ATOM 689 C C . ARG A 1 88 ? -4.135 -4.325 2.846 1.00 76.00 88 ARG A C 1
ATOM 691 O O . ARG A 1 88 ? -3.025 -4.039 2.396 1.00 76.00 88 ARG A O 1
ATOM 698 N N . LYS A 1 89 ? -4.772 -5.456 2.519 1.00 86.62 89 LYS A N 1
ATOM 699 C CA . LYS A 1 89 ? -4.261 -6.438 1.551 1.00 86.62 89 LYS A CA 1
ATOM 700 C C . LYS A 1 89 ? -4.262 -5.885 0.119 1.00 86.62 89 LYS A C 1
ATOM 702 O O . LYS A 1 89 ? -3.259 -6.053 -0.573 1.00 86.62 89 LYS A O 1
ATOM 707 N N . THR A 1 90 ? -5.320 -5.193 -0.316 1.00 87.25 90 THR A N 1
ATOM 708 C CA . THR A 1 90 ? -5.369 -4.584 -1.659 1.00 87.25 90 THR A CA 1
ATOM 709 C C . THR A 1 90 ? -4.390 -3.418 -1.802 1.00 87.25 90 THR A C 1
ATOM 711 O O . THR A 1 90 ? -3.677 -3.374 -2.801 1.00 87.25 90 THR A O 1
ATOM 714 N N . ILE A 1 91 ? -4.253 -2.552 -0.790 1.00 84.25 91 ILE A N 1
ATOM 715 C CA . ILE A 1 91 ? -3.239 -1.480 -0.760 1.00 84.25 91 ILE A CA 1
ATOM 716 C C . ILE A 1 91 ? -1.828 -2.062 -0.925 1.00 84.25 91 ILE A C 1
ATOM 718 O O . ILE A 1 91 ? -1.055 -1.595 -1.761 1.00 84.25 91 ILE A O 1
ATOM 722 N N . HIS A 1 92 ? -1.485 -3.119 -0.181 1.00 84.19 92 HIS A N 1
ATOM 723 C CA . HIS A 1 92 ? -0.158 -3.731 -0.283 1.00 84.19 92 HIS A CA 1
ATOM 724 C C . HIS A 1 92 ? 0.078 -4.406 -1.650 1.00 84.19 92 HIS A C 1
ATOM 726 O O . HIS A 1 92 ? 1.158 -4.292 -2.233 1.00 84.19 92 HIS A O 1
ATOM 732 N N . GLN A 1 93 ? -0.954 -5.040 -2.218 1.00 88.75 93 GLN A N 1
ATOM 733 C CA . GLN A 1 93 ? -0.918 -5.600 -3.572 1.00 88.75 93 GLN A CA 1
ATOM 734 C C . GLN A 1 93 ? -0.737 -4.514 -4.652 1.00 88.75 93 GLN A C 1
ATOM 736 O O . GLN A 1 93 ? 0.024 -4.717 -5.600 1.00 88.75 93 GLN A O 1
ATOM 741 N N . GLN A 1 94 ? -1.379 -3.350 -4.500 1.00 89.75 94 GLN A N 1
ATOM 742 C CA . GLN A 1 94 ? -1.197 -2.192 -5.382 1.00 89.75 94 GLN A CA 1
ATOM 743 C C . GLN A 1 94 ? 0.223 -1.617 -5.274 1.00 89.75 94 GLN A C 1
ATOM 745 O O . GLN A 1 94 ? 0.867 -1.412 -6.302 1.00 89.75 94 GLN A O 1
ATOM 750 N N . GLN A 1 95 ? 0.755 -1.439 -4.059 1.00 88.12 95 GLN A N 1
ATOM 751 C CA . GLN A 1 95 ? 2.138 -0.990 -3.834 1.00 88.12 95 GLN A CA 1
ATOM 752 C C . GLN A 1 95 ? 3.159 -1.909 -4.528 1.00 88.12 95 GLN A C 1
ATOM 754 O O . GLN A 1 95 ? 4.032 -1.433 -5.255 1.00 88.12 95 GLN A O 1
ATOM 759 N N . PHE A 1 96 ? 3.007 -3.229 -4.386 1.00 91.12 96 PHE A N 1
ATOM 760 C CA . PHE A 1 96 ? 3.856 -4.217 -5.060 1.00 91.12 96 PHE A CA 1
ATOM 761 C C . PHE A 1 96 ? 3.738 -4.161 -6.595 1.00 91.12 96 PHE A C 1
ATOM 763 O O . PHE A 1 96 ? 4.734 -4.319 -7.307 1.00 91.12 96 PHE A O 1
ATOM 770 N N . TYR A 1 97 ? 2.540 -3.897 -7.128 1.00 92.94 97 TYR A N 1
ATOM 771 C CA . TYR A 1 97 ? 2.333 -3.722 -8.568 1.00 92.94 97 TYR A CA 1
ATOM 772 C C . TYR A 1 97 ? 3.008 -2.447 -9.098 1.00 92.94 97 TYR A C 1
ATOM 774 O O . TYR A 1 97 ? 3.692 -2.501 -10.121 1.00 92.94 97 TYR A O 1
ATOM 782 N N . ILE A 1 98 ? 2.899 -1.328 -8.371 1.00 86.25 98 ILE A N 1
ATOM 783 C CA . ILE A 1 98 ? 3.587 -0.064 -8.683 1.00 86.25 98 ILE A CA 1
ATOM 784 C C . ILE A 1 98 ? 5.111 -0.265 -8.672 1.00 86.25 98 ILE A C 1
ATOM 786 O O . ILE A 1 98 ? 5.787 0.139 -9.618 1.00 86.25 98 ILE A O 1
ATOM 790 N N . GLN A 1 99 ? 5.652 -0.962 -7.667 1.00 89.50 99 GLN A N 1
ATOM 791 C CA . GLN A 1 99 ? 7.084 -1.265 -7.572 1.00 89.50 99 GLN A CA 1
ATOM 792 C C . GLN A 1 99 ? 7.575 -2.163 -8.724 1.00 89.50 99 GLN A C 1
ATOM 794 O O . GLN A 1 99 ? 8.652 -1.940 -9.277 1.00 89.50 99 GLN A O 1
ATOM 799 N N . LYS A 1 100 ? 6.778 -3.152 -9.152 1.00 91.69 100 LYS A N 1
ATOM 800 C CA . LYS A 1 100 ? 7.094 -3.955 -10.347 1.00 91.69 100 LYS A CA 1
ATOM 801 C C . LYS A 1 100 ? 7.034 -3.135 -11.638 1.00 91.69 100 LYS A C 1
ATOM 803 O O . LYS A 1 100 ? 7.871 -3.339 -12.519 1.00 91.69 100 LYS A O 1
ATOM 808 N N . LEU A 1 101 ? 6.082 -2.208 -11.760 1.00 89.12 101 LEU A N 1
ATOM 809 C CA . LEU A 1 101 ? 5.984 -1.319 -12.919 1.00 89.12 101 LEU A CA 1
ATOM 810 C C . LEU A 1 101 ? 7.163 -0.343 -13.000 1.00 89.12 101 LEU A C 1
ATOM 812 O O . LEU A 1 101 ? 7.737 -0.212 -14.079 1.00 89.12 101 LEU A O 1
ATOM 816 N N . SER A 1 102 ? 7.571 0.293 -11.897 1.00 85.62 102 SER A N 1
ATOM 817 C CA . SER A 1 102 ? 8.690 1.247 -11.908 1.00 85.62 102 SER A CA 1
ATOM 818 C C . SER A 1 102 ? 10.011 0.578 -12.306 1.00 85.62 102 SER A C 1
ATOM 820 O O . SER A 1 102 ? 10.708 1.083 -13.186 1.00 85.62 102 SER A O 1
ATOM 822 N N . VAL A 1 103 ? 10.304 -0.619 -11.781 1.00 92.62 103 VAL A N 1
ATOM 823 C CA . VAL A 1 103 ? 11.469 -1.427 -12.193 1.00 92.62 103 VAL A CA 1
ATOM 824 C C . VAL A 1 103 ? 11.388 -1.827 -13.674 1.00 92.62 103 VAL A C 1
ATOM 826 O O . VAL A 1 103 ? 12.385 -1.751 -14.396 1.00 92.62 103 VAL A O 1
ATOM 829 N N . ALA A 1 104 ? 10.206 -2.208 -14.172 1.00 89.00 104 ALA A N 1
ATOM 830 C CA . ALA A 1 104 ? 10.016 -2.546 -15.584 1.00 89.00 104 ALA A CA 1
ATOM 831 C C . ALA A 1 104 ? 10.167 -1.330 -16.523 1.00 89.00 104 ALA A C 1
ATOM 833 O O . ALA A 1 104 ? 10.671 -1.478 -17.640 1.00 89.00 104 ALA A O 1
ATOM 834 N N . VAL A 1 105 ? 9.763 -0.134 -16.084 1.00 86.00 105 VAL A N 1
ATOM 835 C CA . VAL A 1 105 ? 9.960 1.132 -16.810 1.00 86.00 105 VAL A CA 1
ATOM 836 C C . VAL A 1 105 ? 11.436 1.531 -16.810 1.00 86.00 105 VAL A C 1
ATOM 838 O O . VAL A 1 105 ? 11.980 1.783 -17.884 1.00 86.00 105 VAL A O 1
ATOM 841 N N . ALA A 1 106 ? 12.118 1.487 -15.661 1.00 87.81 106 ALA A N 1
ATOM 842 C CA . ALA A 1 106 ? 13.551 1.773 -15.557 1.00 87.81 106 ALA A CA 1
ATOM 843 C C . ALA A 1 106 ? 14.387 0.849 -16.462 1.00 87.81 106 ALA A C 1
ATOM 845 O O . ALA A 1 106 ? 15.202 1.318 -17.258 1.00 87.81 106 ALA A O 1
ATOM 846 N N . LYS A 1 107 ? 14.108 -0.464 -16.448 1.00 90.31 107 LYS A N 1
ATOM 847 C CA . LYS A 1 107 ? 14.776 -1.439 -17.329 1.00 90.31 107 LYS A CA 1
ATOM 848 C C . LYS A 1 107 ? 14.515 -1.163 -18.817 1.00 90.31 107 LYS A C 1
ATOM 850 O O . LYS A 1 107 ? 15.414 -1.346 -19.637 1.00 90.31 107 LYS A O 1
ATOM 855 N N . LYS A 1 108 ? 13.318 -0.687 -19.188 1.00 86.56 108 LYS A N 1
ATOM 856 C CA . LYS A 1 108 ? 13.008 -0.252 -20.566 1.00 86.56 108 LYS A CA 1
ATOM 857 C C . LYS A 1 108 ? 13.732 1.041 -20.956 1.00 86.56 108 LYS A C 1
ATOM 859 O O . LYS A 1 108 ? 14.174 1.135 -22.099 1.00 86.56 108 LYS A O 1
ATOM 864 N N . ALA A 1 109 ? 13.871 2.005 -20.045 1.00 83.25 109 ALA A N 1
ATOM 865 C CA . ALA A 1 109 ? 14.619 3.241 -20.282 1.00 83.25 109 ALA A CA 1
ATOM 866 C C . ALA A 1 109 ? 16.106 2.941 -20.541 1.00 83.25 109 ALA A C 1
ATOM 868 O O . ALA A 1 109 ? 16.618 3.261 -21.613 1.00 83.25 109 ALA A O 1
ATOM 869 N N . GLN A 1 110 ? 16.743 2.173 -19.654 1.00 86.25 110 GLN A N 1
ATOM 870 C CA . GLN A 1 110 ? 18.135 1.735 -19.805 1.00 86.25 110 GLN A CA 1
ATOM 871 C C . GLN A 1 110 ? 18.359 0.932 -21.107 1.00 86.25 110 GLN A C 1
ATOM 873 O O . GLN A 1 110 ? 19.354 1.119 -21.810 1.00 86.25 110 GLN A O 1
ATOM 878 N N . GLN A 1 111 ? 17.406 0.072 -21.497 1.00 85.62 111 GLN A N 1
ATOM 879 C CA . GLN A 1 111 ? 17.443 -0.638 -22.786 1.00 85.62 111 GLN A CA 1
ATOM 880 C C . GLN A 1 111 ? 17.226 0.264 -24.013 1.00 85.62 111 GLN A C 1
ATOM 882 O O . GLN A 1 111 ? 17.629 -0.108 -25.115 1.00 85.62 111 GLN A O 1
ATOM 887 N N . LYS A 1 112 ? 16.573 1.422 -23.867 1.00 87.44 112 LYS A N 1
ATOM 888 C CA . LYS A 1 112 ? 16.401 2.407 -24.946 1.00 87.44 112 LYS A CA 1
ATOM 889 C C . LYS A 1 112 ? 17.694 3.196 -25.151 1.00 87.44 112 LYS A C 1
ATOM 891 O O . LYS A 1 112 ? 18.139 3.330 -26.288 1.00 87.44 112 LYS A O 1
ATOM 896 N N . GLU A 1 113 ? 18.307 3.656 -24.064 1.00 80.75 113 GLU A N 1
ATOM 897 C CA . GLU A 1 113 ? 19.560 4.421 -24.077 1.00 80.75 113 GLU A CA 1
ATOM 898 C C . GLU A 1 113 ? 20.729 3.586 -24.598 1.00 80.75 113 GLU A C 1
ATOM 900 O O . GLU A 1 113 ? 21.387 3.992 -25.553 1.00 80.75 113 GLU A O 1
ATOM 905 N N . THR A 1 114 ? 20.923 2.368 -24.080 1.00 83.81 114 THR A N 1
ATOM 906 C CA . THR A 1 114 ? 21.964 1.444 -24.578 1.00 83.81 114 THR A CA 1
ATOM 907 C C . THR A 1 114 ? 21.808 1.136 -26.071 1.00 83.81 114 THR A C 1
ATOM 909 O O . THR A 1 114 ? 22.805 1.091 -26.784 1.00 83.81 114 THR A O 1
ATOM 912 N N . LYS A 1 115 ? 20.576 1.016 -26.591 1.00 84.62 115 LYS A N 1
ATOM 913 C CA . LYS A 1 115 ? 20.318 0.833 -28.035 1.00 84.62 115 LYS A CA 1
ATOM 914 C C . LYS A 1 115 ? 20.545 2.092 -28.877 1.00 84.62 115 LYS A C 1
ATOM 916 O O . LYS A 1 115 ? 20.830 1.960 -30.067 1.00 84.62 115 LYS A O 1
ATOM 921 N N . GLN A 1 116 ? 20.421 3.294 -28.313 1.00 82.19 116 GLN A N 1
ATOM 922 C CA . GLN A 1 116 ? 20.804 4.531 -29.007 1.00 82.19 116 GLN A CA 1
ATOM 923 C C . GLN A 1 116 ? 22.325 4.718 -28.995 1.00 82.19 116 GLN A C 1
ATOM 925 O O . GLN A 1 116 ? 22.910 4.916 -30.058 1.00 82.19 116 GLN A O 1
ATOM 930 N N . LEU A 1 117 ? 22.970 4.536 -27.838 1.00 78.19 117 LEU A N 1
ATOM 931 C CA . LEU A 1 117 ? 24.428 4.515 -27.702 1.00 78.19 117 LEU A CA 1
ATOM 932 C C . LEU A 1 117 ? 25.059 3.497 -28.654 1.00 78.19 117 LEU A C 1
ATOM 934 O O . LEU A 1 117 ? 25.933 3.866 -29.428 1.00 78.19 117 LEU A O 1
ATOM 938 N N . GLN A 1 118 ? 24.566 2.256 -28.699 1.00 81.00 118 GLN A N 1
ATOM 939 C CA . GLN A 1 118 ? 25.084 1.237 -29.615 1.00 81.00 118 GLN A CA 1
ATOM 940 C C . GLN A 1 118 ? 25.005 1.686 -31.083 1.00 81.00 118 GLN A C 1
ATOM 942 O O . GLN A 1 118 ? 25.971 1.510 -31.819 1.00 81.00 118 GLN A O 1
ATOM 947 N N . LYS A 1 119 ? 23.899 2.317 -31.508 1.00 85.00 119 LYS A N 1
ATOM 948 C CA . LYS A 1 119 ? 23.722 2.809 -32.887 1.00 85.00 119 LYS A CA 1
ATOM 949 C C . LYS A 1 119 ? 24.652 3.962 -33.274 1.00 85.00 119 LYS A C 1
ATOM 951 O O . LYS A 1 119 ? 24.948 4.091 -34.456 1.00 85.00 119 LYS A O 1
ATOM 956 N N . VAL A 1 120 ? 25.084 4.789 -32.322 1.00 83.00 120 VAL A N 1
ATOM 957 C CA . VAL A 1 120 ? 25.979 5.935 -32.581 1.00 83.00 120 VAL A CA 1
ATOM 958 C C . VAL A 1 120 ? 27.450 5.552 -32.389 1.00 83.00 120 VAL A C 1
ATOM 960 O O . VAL A 1 120 ? 28.301 5.938 -33.185 1.00 83.00 120 VAL A O 1
ATOM 963 N N . VAL A 1 121 ? 27.754 4.747 -31.369 1.00 84.88 121 VAL A N 1
ATOM 964 C CA . VAL A 1 121 ? 29.127 4.386 -30.992 1.00 84.88 121 VAL A CA 1
ATOM 965 C C . VAL A 1 121 ? 29.710 3.303 -31.902 1.00 84.88 121 VAL A C 1
ATOM 967 O O . VAL A 1 121 ? 30.869 3.432 -32.283 1.00 84.88 121 VAL A O 1
ATOM 970 N N . PHE A 1 122 ? 28.948 2.281 -32.327 1.00 87.44 122 PHE A N 1
ATOM 971 C CA . PHE A 1 122 ? 29.484 1.265 -33.253 1.00 87.44 122 PHE A CA 1
ATOM 972 C C . PHE A 1 122 ? 30.051 1.854 -34.555 1.00 87.44 122 PHE A C 1
ATOM 974 O O . PHE A 1 122 ? 31.217 1.579 -34.836 1.00 87.44 122 PHE A O 1
ATOM 981 N N . PRO A 1 123 ? 29.319 2.674 -35.344 1.00 87.81 123 PRO A N 1
ATOM 982 C CA . PRO A 1 123 ? 29.873 3.215 -36.584 1.00 87.81 123 PRO A CA 1
ATOM 983 C C . PRO A 1 123 ? 31.119 4.079 -36.336 1.00 87.81 123 PRO A C 1
ATOM 985 O O . PRO A 1 123 ? 32.089 3.943 -37.077 1.00 87.81 123 PRO A O 1
ATOM 988 N N . ALA A 1 124 ? 31.147 4.877 -35.260 1.00 87.44 124 ALA A N 1
ATOM 989 C CA . ALA A 1 124 ? 32.309 5.687 -34.890 1.00 87.44 124 ALA A CA 1
ATOM 990 C C . ALA A 1 124 ? 33.535 4.842 -34.483 1.00 87.44 124 ALA A C 1
ATOM 992 O O . ALA A 1 124 ? 34.648 5.112 -34.927 1.00 87.44 124 ALA A O 1
ATOM 993 N N . VAL A 1 125 ? 33.347 3.786 -33.686 1.00 91.25 125 VAL A N 1
ATOM 994 C CA . VAL A 1 125 ? 34.441 2.878 -33.299 1.00 91.25 125 VAL A CA 1
ATOM 995 C C . VAL A 1 125 ? 34.938 2.080 -34.507 1.00 91.25 125 VAL A C 1
ATOM 997 O O . VAL A 1 125 ? 36.145 1.955 -34.698 1.00 91.25 125 VAL A O 1
ATOM 1000 N N . THR A 1 126 ? 34.040 1.588 -35.369 1.00 90.75 126 THR A N 1
ATOM 1001 C CA . THR A 1 126 ? 34.444 0.841 -36.574 1.00 90.75 126 THR A CA 1
ATOM 1002 C C . THR A 1 126 ? 35.160 1.705 -37.610 1.00 90.75 126 THR A C 1
ATOM 1004 O O . THR A 1 126 ? 36.086 1.210 -38.247 1.00 90.75 126 THR A O 1
ATOM 1007 N N . SER A 1 127 ? 34.807 2.988 -37.767 1.00 91.81 127 SER A N 1
ATOM 1008 C CA . SER A 1 127 ? 35.514 3.878 -38.697 1.00 91.81 127 SER A CA 1
ATOM 1009 C C . SER A 1 127 ? 36.916 4.228 -38.194 1.00 91.81 127 SER A C 1
ATOM 1011 O O . SER A 1 127 ? 37.869 4.143 -38.967 1.00 91.81 127 SER A O 1
ATOM 1013 N N . VAL A 1 128 ? 37.078 4.516 -36.897 1.00 93.50 128 VAL A N 1
ATOM 1014 C CA . VAL A 1 128 ? 38.400 4.719 -36.275 1.00 93.50 128 VAL A CA 1
ATOM 1015 C C . VAL A 1 128 ? 39.254 3.450 -36.368 1.00 93.50 128 VAL A C 1
ATOM 1017 O O . VAL A 1 128 ? 40.428 3.535 -36.725 1.00 93.50 128 VAL A O 1
ATOM 1020 N N . LEU A 1 129 ? 38.673 2.267 -36.133 1.00 94.75 129 LEU A N 1
ATOM 1021 C CA . LEU A 1 129 ? 39.376 0.988 -36.271 1.00 94.75 129 LEU A CA 1
ATOM 1022 C C . LEU A 1 129 ? 39.815 0.723 -37.722 1.00 94.75 129 LEU A C 1
ATOM 1024 O O . LEU A 1 129 ? 40.950 0.311 -37.946 1.00 94.75 129 LEU A O 1
ATOM 1028 N N . LEU A 1 130 ? 38.963 1.004 -38.715 1.00 95.06 130 LEU A N 1
ATOM 1029 C CA . LEU A 1 130 ? 39.315 0.884 -40.136 1.00 95.06 130 LEU A CA 1
ATOM 1030 C C . LEU A 1 130 ? 40.422 1.863 -40.549 1.00 95.06 130 LEU A C 1
ATOM 1032 O O . LEU A 1 130 ? 41.315 1.481 -41.303 1.00 95.06 130 LEU A O 1
ATOM 1036 N N . ILE A 1 131 ? 40.408 3.096 -40.032 1.00 94.00 131 ILE A N 1
ATOM 1037 C CA . ILE A 1 131 ? 41.481 4.077 -40.255 1.00 94.00 131 ILE A CA 1
ATOM 1038 C C . ILE A 1 131 ? 42.790 3.593 -39.615 1.00 94.00 131 ILE A C 1
ATOM 1040 O O . ILE A 1 131 ? 43.836 3.653 -40.258 1.00 94.00 131 ILE A O 1
ATOM 1044 N N . ALA A 1 132 ? 42.748 3.044 -38.398 1.00 94.44 132 ALA A N 1
ATOM 1045 C CA . ALA A 1 132 ? 43.923 2.454 -37.758 1.00 94.44 132 ALA A CA 1
ATOM 1046 C C . ALA A 1 132 ? 44.482 1.271 -38.571 1.00 94.44 132 ALA A C 1
ATOM 1048 O O . ALA A 1 132 ? 45.678 1.237 -38.852 1.00 94.44 132 ALA A O 1
ATOM 1049 N N . ILE A 1 133 ? 43.626 0.349 -39.029 1.00 94.38 133 ILE A N 1
ATOM 1050 C CA . ILE A 1 133 ? 44.024 -0.780 -39.887 1.00 94.38 133 ILE A CA 1
ATOM 1051 C C . ILE A 1 133 ? 44.632 -0.281 -41.208 1.00 94.38 133 ILE A C 1
ATOM 1053 O O . ILE A 1 133 ? 45.678 -0.783 -41.609 1.00 94.38 133 ILE A O 1
ATOM 1057 N N . MET A 1 134 ? 44.052 0.742 -41.847 1.00 92.88 134 MET A N 1
ATOM 1058 C CA . MET A 1 134 ? 44.632 1.394 -43.032 1.00 92.88 134 MET A CA 1
ATOM 1059 C C . MET A 1 134 ? 46.019 1.990 -42.749 1.00 92.88 134 MET A C 1
ATOM 1061 O O . MET A 1 134 ? 46.933 1.823 -43.556 1.00 92.88 134 MET A O 1
ATOM 1065 N N . ILE A 1 135 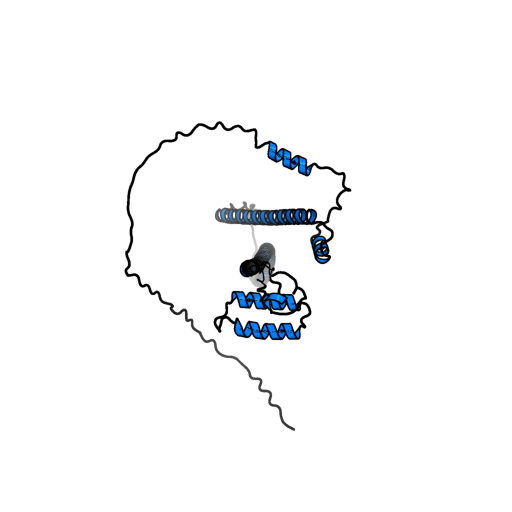? 46.217 2.647 -41.602 1.00 93.50 135 ILE A N 1
ATOM 1066 C CA . ILE A 1 135 ? 47.518 3.215 -41.215 1.00 93.50 135 ILE A CA 1
ATOM 1067 C C . ILE A 1 135 ? 48.550 2.099 -40.992 1.00 93.50 135 ILE A C 1
ATOM 1069 O O . ILE A 1 135 ? 49.626 2.155 -41.587 1.00 93.50 135 ILE A O 1
ATOM 1073 N N . LEU A 1 136 ? 48.219 1.053 -40.225 1.00 92.88 136 LEU A N 1
ATOM 1074 C CA . LEU A 1 136 ? 49.110 -0.097 -40.017 1.00 92.88 136 LEU A CA 1
ATOM 1075 C C . LEU A 1 136 ? 49.442 -0.816 -41.334 1.00 92.88 136 LEU A C 1
ATOM 1077 O O . LEU A 1 136 ? 50.617 -1.053 -41.614 1.00 92.88 136 LEU A O 1
ATOM 1081 N N . ALA A 1 137 ? 48.442 -1.098 -42.172 1.00 90.00 137 ALA A N 1
ATOM 1082 C CA . ALA A 1 137 ? 48.632 -1.749 -43.466 1.00 90.00 137 ALA A CA 1
ATOM 1083 C C . ALA A 1 137 ? 49.453 -0.885 -44.435 1.00 90.00 137 ALA A C 1
ATOM 1085 O O . ALA A 1 137 ? 50.338 -1.399 -45.114 1.00 90.00 137 ALA A O 1
ATOM 1086 N N . SER A 1 138 ? 49.225 0.432 -44.476 1.00 87.44 138 SER A N 1
ATO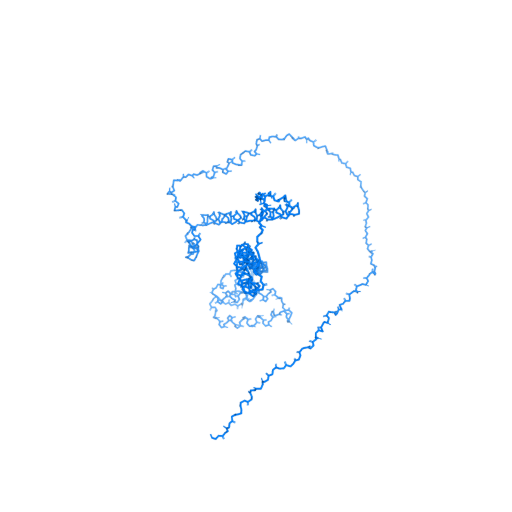M 1087 C CA . SER A 1 138 ? 50.006 1.334 -45.333 1.00 87.44 138 SER A CA 1
ATOM 1088 C C . SER A 1 138 ? 51.464 1.463 -44.874 1.00 87.44 138 SER A C 1
ATOM 1090 O O . SER A 1 138 ? 52.354 1.558 -45.718 1.00 87.44 138 SER A O 1
ATOM 1092 N N . ASN A 1 139 ? 51.733 1.399 -43.565 1.00 86.38 139 ASN A N 1
ATOM 1093 C CA . ASN A 1 139 ? 53.091 1.406 -43.021 1.00 86.38 139 ASN A CA 1
ATOM 1094 C C . ASN A 1 139 ? 53.811 0.064 -43.272 1.00 86.38 139 ASN A C 1
ATOM 1096 O O . ASN A 1 139 ? 54.964 0.055 -43.703 1.00 86.38 139 ASN A O 1
ATOM 1100 N N . TRP A 1 140 ? 53.112 -1.068 -43.112 1.00 86.50 140 TRP A N 1
ATOM 1101 C CA . TRP A 1 140 ? 53.616 -2.396 -43.492 1.00 86.50 140 TRP A CA 1
ATOM 1102 C C . TRP A 1 140 ? 53.955 -2.461 -44.988 1.00 86.50 140 TRP A C 1
ATOM 1104 O O . TRP A 1 140 ? 55.069 -2.815 -45.367 1.00 86.50 140 TRP A O 1
ATOM 1114 N N . TYR A 1 141 ? 53.036 -2.009 -45.841 1.00 84.81 141 TYR A N 1
ATOM 1115 C CA . TYR A 1 141 ? 53.222 -1.947 -47.289 1.00 84.81 141 TYR A CA 1
ATOM 1116 C C . TYR A 1 141 ? 54.314 -0.953 -47.715 1.00 84.81 141 TYR A C 1
ATOM 1118 O O . TYR A 1 141 ? 54.984 -1.182 -48.718 1.00 84.81 141 TYR A O 1
ATOM 1126 N N . GLN A 1 142 ? 54.569 0.120 -46.954 1.00 80.31 142 GLN A N 1
ATOM 1127 C CA . GLN A 1 142 ? 55.766 0.949 -47.150 1.00 80.31 142 GLN A CA 1
ATOM 1128 C C . GLN A 1 142 ? 57.060 0.225 -46.759 1.00 80.31 142 GLN A C 1
ATOM 1130 O O . GLN A 1 142 ? 58.083 0.450 -47.406 1.00 80.31 142 GLN A O 1
ATOM 1135 N N . SER A 1 143 ? 57.037 -0.638 -45.740 1.00 76.62 143 SER A N 1
ATOM 1136 C CA . SER A 1 143 ? 58.177 -1.492 -45.385 1.00 76.62 143 SER A CA 1
ATOM 1137 C C . SER A 1 143 ? 58.484 -2.477 -46.519 1.00 76.62 143 SER A C 1
ATOM 1139 O O . SER A 1 143 ? 59.586 -2.467 -47.067 1.00 76.62 143 SER A O 1
ATOM 1141 N N . GLU A 1 144 ? 57.474 -3.221 -46.983 1.00 73.94 144 GLU A N 1
ATOM 1142 C CA . GLU A 1 144 ? 57.591 -4.109 -48.148 1.00 73.94 144 GLU A CA 1
ATOM 1143 C C . GLU A 1 144 ? 57.978 -3.353 -49.423 1.00 73.94 144 GLU A C 1
ATOM 1145 O O . GLU A 1 144 ? 58.791 -3.847 -50.197 1.00 73.94 144 GLU A O 1
ATOM 1150 N N . LYS A 1 145 ? 57.471 -2.135 -49.656 1.00 71.25 145 LYS A N 1
ATOM 1151 C CA . LYS A 1 145 ? 57.888 -1.323 -50.809 1.00 71.25 145 LYS A CA 1
ATOM 1152 C C . LYS A 1 145 ? 59.331 -0.847 -50.724 1.00 71.25 145 LYS A C 1
ATOM 1154 O O . LYS A 1 145 ? 59.968 -0.785 -51.766 1.00 71.25 145 LYS A O 1
ATOM 1159 N N . LYS A 1 146 ? 59.877 -0.553 -49.541 1.00 71.69 146 LYS A N 1
ATOM 1160 C CA . LYS A 1 146 ? 61.315 -0.257 -49.387 1.00 71.69 146 LYS A CA 1
ATOM 1161 C C . LYS A 1 146 ? 62.165 -1.496 -49.684 1.00 71.69 146 LYS A C 1
ATOM 1163 O O . LYS A 1 146 ? 63.188 -1.381 -50.351 1.00 71.69 146 LYS A O 1
ATOM 1168 N N . LEU A 1 147 ? 61.698 -2.670 -49.261 1.00 61.94 147 LEU A N 1
ATOM 1169 C CA . LEU A 1 147 ? 62.344 -3.961 -49.509 1.00 61.94 147 LEU A CA 1
ATOM 1170 C C . LEU A 1 147 ? 62.299 -4.342 -51.006 1.00 61.94 147 LEU A C 1
ATOM 1172 O O . LEU A 1 147 ? 63.321 -4.684 -51.589 1.00 61.94 147 LEU A O 1
ATOM 1176 N N . ASN A 1 148 ? 61.149 -4.174 -51.662 1.00 60.66 148 ASN A N 1
ATOM 1177 C CA . ASN A 1 148 ? 60.956 -4.477 -53.084 1.00 60.66 148 ASN A CA 1
ATOM 1178 C C . ASN A 1 148 ? 61.539 -3.409 -54.032 1.00 60.66 148 ASN A C 1
ATOM 1180 O O . ASN A 1 148 ? 61.967 -3.742 -55.134 1.00 60.66 148 ASN A O 1
ATOM 1184 N N . ALA A 1 149 ? 61.629 -2.136 -53.627 1.00 57.81 149 ALA A N 1
ATOM 1185 C CA . ALA A 1 149 ? 62.275 -1.088 -54.431 1.00 57.81 149 ALA A CA 1
ATOM 1186 C C . ALA A 1 149 ? 63.801 -1.272 -54.544 1.00 57.81 149 ALA A C 1
ATOM 1188 O O . ALA A 1 149 ? 64.396 -0.819 -55.519 1.00 57.81 149 ALA A O 1
ATOM 1189 N N . LEU A 1 150 ? 64.426 -1.982 -53.596 1.00 54.03 150 LEU A N 1
ATOM 1190 C CA . LEU A 1 150 ? 65.810 -2.459 -53.721 1.00 54.03 150 LEU A CA 1
ATOM 1191 C C . LEU A 1 150 ? 65.955 -3.615 -54.730 1.00 54.03 150 LEU A C 1
ATOM 1193 O O . LEU A 1 150 ? 67.057 -3.869 -55.205 1.00 54.03 150 LEU A O 1
ATOM 1197 N N . ILE A 1 151 ? 64.858 -4.306 -55.059 1.00 51.88 151 ILE A N 1
ATOM 1198 C CA . ILE A 1 151 ? 64.829 -5.526 -55.885 1.00 51.88 151 ILE A CA 1
ATOM 1199 C C . ILE A 1 151 ? 64.366 -5.239 -57.329 1.00 51.88 151 ILE A C 1
ATOM 1201 O O . ILE A 1 151 ? 64.559 -6.069 -58.214 1.00 51.88 151 ILE A O 1
ATOM 1205 N N . SER A 1 152 ? 63.758 -4.081 -57.620 1.00 46.56 152 SER A N 1
ATOM 1206 C CA . SER A 1 152 ? 63.149 -3.818 -58.938 1.00 46.56 152 SER A CA 1
ATOM 1207 C C . SER A 1 152 ? 63.310 -2.379 -59.444 1.00 46.56 152 SER A C 1
ATOM 1209 O O . SER A 1 152 ? 62.398 -1.559 -59.350 1.00 46.56 152 SER A O 1
ATOM 1211 N N . GLN A 1 153 ? 64.451 -2.103 -60.086 1.00 44.72 153 GLN A N 1
ATOM 1212 C CA . GLN A 1 153 ? 64.593 -0.983 -61.025 1.00 44.72 153 GLN A CA 1
ATOM 1213 C C . GLN A 1 153 ? 64.233 -1.426 -62.456 1.00 44.72 153 GLN A C 1
ATOM 1215 O O . GLN A 1 153 ? 65.111 -1.810 -63.224 1.00 44.72 153 GLN A O 1
ATOM 1220 N N . GLN A 1 154 ? 62.955 -1.346 -62.845 1.00 41.84 154 GLN A N 1
ATOM 1221 C CA . GLN A 1 154 ? 62.557 -1.397 -64.262 1.00 41.84 154 GLN A CA 1
ATOM 1222 C C . GLN A 1 154 ? 61.229 -0.628 -64.482 1.00 41.84 154 GLN A C 1
ATOM 1224 O O . GLN A 1 154 ? 60.367 -0.679 -63.603 1.00 41.84 154 GLN A O 1
ATOM 1229 N N . PRO A 1 155 ? 61.056 0.150 -65.575 1.00 43.03 155 PRO A N 1
ATOM 1230 C CA . PRO A 1 155 ? 59.988 1.158 -65.656 1.00 43.03 155 PRO A CA 1
ATOM 1231 C C . PRO A 1 155 ? 58.676 0.705 -66.339 1.00 43.03 155 PRO A C 1
ATOM 1233 O O . PRO A 1 155 ? 58.713 -0.097 -67.262 1.00 43.03 155 PRO A O 1
ATOM 1236 N N . ALA A 1 156 ? 57.563 1.313 -65.883 1.00 38.28 156 ALA A N 1
ATOM 1237 C CA . ALA A 1 156 ? 56.371 1.858 -66.591 1.00 38.28 156 ALA A CA 1
ATOM 1238 C C . ALA A 1 156 ? 55.853 1.208 -67.911 1.00 38.28 156 ALA A C 1
ATOM 1240 O O . ALA A 1 156 ? 56.664 0.921 -68.788 1.00 38.28 156 ALA A O 1
ATOM 1241 N N . PRO A 1 157 ? 54.512 1.121 -68.158 1.00 43.81 157 PRO A N 1
ATOM 1242 C CA . PRO A 1 157 ? 53.547 2.225 -67.933 1.00 43.81 157 PRO A CA 1
ATOM 1243 C C . PRO A 1 157 ? 52.109 1.853 -67.447 1.00 43.81 157 PRO A C 1
ATOM 1245 O O . PRO A 1 157 ? 51.786 0.692 -67.218 1.00 43.81 157 PRO A O 1
ATOM 1248 N N . SER A 1 158 ? 51.243 2.872 -67.296 1.00 40.16 158 SER A N 1
ATOM 1249 C CA . SER A 1 158 ? 49.786 2.804 -66.975 1.00 40.16 158 SER A CA 1
ATOM 1250 C C . SER A 1 158 ? 48.915 2.889 -68.262 1.00 40.16 158 SER A C 1
ATOM 1252 O O . SER A 1 158 ? 49.489 2.955 -69.344 1.00 40.16 158 SER A O 1
ATOM 1254 N N . ILE A 1 159 ? 47.566 2.925 -68.322 1.00 41.31 159 ILE A N 1
ATOM 1255 C CA . ILE A 1 159 ? 46.406 3.171 -67.406 1.00 41.31 159 ILE A CA 1
ATOM 1256 C C . ILE A 1 159 ? 45.207 2.271 -67.899 1.00 41.31 159 ILE A C 1
ATOM 1258 O O . ILE A 1 159 ? 45.489 1.323 -68.620 1.00 41.31 159 ILE A O 1
ATOM 1262 N N . ILE A 1 160 ? 43.884 2.377 -67.627 1.00 47.41 160 ILE A N 1
ATOM 1263 C CA . ILE A 1 160 ? 42.926 3.360 -67.043 1.00 47.41 160 ILE A CA 1
ATOM 1264 C C . ILE A 1 160 ? 41.729 2.573 -66.420 1.00 47.41 160 ILE A C 1
ATOM 1266 O O . ILE A 1 160 ? 41.364 1.546 -66.983 1.00 47.41 160 ILE A O 1
ATOM 1270 N N . THR A 1 161 ? 41.025 3.078 -65.387 1.00 44.16 161 THR A N 1
ATOM 1271 C CA . THR A 1 161 ? 39.648 2.620 -65.012 1.00 44.16 161 THR A CA 1
ATOM 1272 C C . THR A 1 161 ? 38.806 3.731 -64.323 1.00 44.16 161 THR A C 1
ATOM 1274 O O . THR A 1 161 ? 39.410 4.685 -63.829 1.00 44.16 161 THR A O 1
ATOM 1277 N N . PRO A 1 162 ? 37.446 3.673 -64.318 1.00 50.88 162 PRO A N 1
ATOM 1278 C CA . PRO A 1 162 ? 36.574 4.858 -64.165 1.00 50.88 162 PRO A CA 1
ATOM 1279 C C . PRO A 1 162 ? 35.864 5.056 -62.792 1.00 50.88 162 PRO A C 1
ATOM 1281 O O . PRO A 1 162 ? 36.197 4.431 -61.790 1.00 50.88 162 PRO A O 1
ATOM 1284 N N . ALA A 1 163 ? 34.905 5.996 -62.772 1.00 56.44 163 ALA A N 1
ATOM 1285 C CA . ALA A 1 163 ? 34.271 6.655 -61.619 1.00 56.44 163 ALA A CA 1
ATOM 1286 C C . ALA A 1 163 ? 33.259 5.818 -60.783 1.00 56.44 163 ALA A C 1
ATOM 1288 O O . ALA A 1 163 ? 32.693 4.848 -61.289 1.00 56.44 163 ALA A O 1
ATOM 1289 N N . PRO A 1 164 ? 32.977 6.218 -59.519 1.00 55.78 164 PRO A N 1
ATOM 1290 C CA . PRO A 1 164 ? 32.045 5.522 -58.623 1.00 55.78 164 PRO A CA 1
ATOM 1291 C C . PRO A 1 164 ? 30.561 5.836 -58.893 1.00 55.78 164 PRO A C 1
ATOM 1293 O O . PRO A 1 164 ? 30.195 6.950 -59.265 1.00 55.78 164 PRO A O 1
ATOM 1296 N N . VAL A 1 165 ? 29.694 4.856 -58.618 1.00 56.56 165 VAL A N 1
ATOM 1297 C CA . VAL A 1 165 ? 28.224 4.945 -58.731 1.00 56.56 165 VAL A CA 1
ATOM 1298 C C . VAL A 1 165 ? 27.595 5.187 -57.350 1.00 56.56 165 VAL A C 1
ATOM 1300 O O . VAL A 1 165 ? 28.080 4.654 -56.351 1.00 56.56 165 VAL A O 1
ATOM 1303 N N . LEU A 1 166 ? 26.514 5.976 -57.274 1.00 65.44 166 LEU A N 1
ATOM 1304 C CA . LEU A 1 166 ? 25.798 6.218 -56.012 1.00 65.44 166 LEU A CA 1
ATOM 1305 C C . LEU A 1 166 ? 25.101 4.943 -55.487 1.00 65.44 166 LEU A C 1
ATOM 1307 O O . LEU A 1 166 ? 24.523 4.195 -56.278 1.00 65.44 166 LEU A O 1
ATOM 1311 N N . PRO A 1 167 ? 25.065 4.722 -54.159 1.00 54.00 167 PRO A N 1
ATOM 1312 C CA . PRO A 1 167 ? 24.318 3.618 -53.570 1.00 54.00 167 PRO A CA 1
ATOM 1313 C C . PRO A 1 167 ? 22.805 3.861 -53.665 1.00 54.00 167 PRO A C 1
ATOM 1315 O O . PRO A 1 167 ? 22.275 4.827 -53.112 1.00 54.00 167 PRO A O 1
ATOM 1318 N N . VAL A 1 168 ? 22.097 2.945 -54.327 1.00 60.59 168 VAL A N 1
ATOM 1319 C CA . VAL A 1 168 ? 20.628 2.872 -54.294 1.00 60.59 168 VAL A CA 1
ATOM 1320 C C . VAL A 1 168 ? 20.182 2.529 -52.861 1.00 60.59 168 VAL A C 1
ATOM 1322 O O . VAL A 1 168 ? 20.779 1.641 -52.247 1.00 60.59 168 VAL A O 1
ATOM 1325 N N . PRO A 1 169 ? 19.156 3.192 -52.291 1.00 56.16 169 PRO A N 1
ATOM 1326 C CA . PRO A 1 169 ? 18.667 2.854 -50.958 1.00 56.16 169 PRO A CA 1
ATOM 1327 C C . PRO A 1 169 ? 18.094 1.430 -50.940 1.00 56.16 169 PRO A C 1
ATOM 1329 O O . PRO A 1 169 ? 17.156 1.122 -51.674 1.00 56.16 169 PRO A O 1
ATOM 1332 N N . ASN A 1 170 ? 18.654 0.570 -50.083 1.00 54.12 170 ASN A N 1
ATOM 1333 C CA . ASN A 1 170 ? 18.224 -0.822 -49.938 1.00 54.12 170 ASN A CA 1
ATOM 1334 C C . ASN A 1 170 ? 16.712 -0.920 -49.686 1.00 54.12 170 ASN A C 1
ATOM 1336 O O . ASN A 1 170 ? 16.193 -0.347 -48.723 1.00 54.12 170 ASN A O 1
ATOM 1340 N N . SER A 1 171 ? 16.023 -1.706 -50.516 1.00 57.50 171 SER A N 1
ATOM 1341 C CA . SER A 1 171 ? 14.618 -2.068 -50.326 1.00 57.50 171 SER A CA 1
ATOM 1342 C C . SER A 1 171 ? 14.407 -2.669 -48.935 1.00 57.50 171 SER A C 1
ATOM 1344 O O . SER A 1 171 ? 15.120 -3.602 -48.555 1.00 57.50 171 SER A O 1
ATOM 1346 N N . LEU A 1 172 ? 13.432 -2.154 -48.179 1.00 59.78 172 LEU A N 1
ATOM 1347 C CA . LEU A 1 172 ? 13.177 -2.609 -46.812 1.00 59.78 172 LEU A CA 1
ATOM 1348 C C . LEU A 1 172 ? 12.886 -4.115 -46.792 1.00 59.78 172 LEU A C 1
ATOM 1350 O O . LEU A 1 172 ? 11.959 -4.585 -47.449 1.00 59.78 172 LEU A O 1
ATOM 1354 N N . ASN A 1 173 ? 13.635 -4.855 -45.972 1.00 73.81 173 ASN A N 1
ATOM 1355 C CA . ASN A 1 173 ? 13.307 -6.240 -45.653 1.00 73.81 173 ASN A CA 1
ATOM 1356 C C . ASN A 1 173 ? 11.894 -6.276 -45.018 1.00 73.81 173 ASN A C 1
ATOM 1358 O O . ASN A 1 173 ? 11.697 -5.633 -43.979 1.00 73.81 173 ASN A O 1
ATOM 1362 N N . PRO A 1 174 ? 10.917 -7.012 -45.591 1.00 76.94 174 PRO A N 1
ATOM 1363 C CA . PRO A 1 174 ? 9.528 -7.004 -45.123 1.00 76.94 174 PRO A CA 1
ATOM 1364 C C . PRO A 1 174 ? 9.376 -7.461 -43.662 1.00 76.94 174 PRO A C 1
ATOM 1366 O O . PRO A 1 174 ? 8.480 -6.994 -42.958 1.00 76.94 174 PRO A O 1
ATOM 1369 N N . GLU A 1 175 ? 10.299 -8.284 -43.158 1.00 79.00 175 GLU A N 1
ATOM 1370 C CA . GLU A 1 175 ? 10.334 -8.725 -41.760 1.00 79.00 175 GLU A CA 1
ATOM 1371 C C . GLU A 1 175 ? 10.532 -7.550 -40.772 1.00 79.00 175 GLU A C 1
ATOM 1373 O O . GLU A 1 175 ? 10.007 -7.556 -39.655 1.00 79.00 175 GLU A O 1
ATOM 1378 N N . GLN A 1 176 ? 11.231 -6.487 -41.192 1.00 78.31 176 GLN A N 1
ATOM 1379 C CA . GLN A 1 176 ? 11.375 -5.258 -40.400 1.00 78.31 176 GLN A CA 1
ATOM 1380 C C . GLN A 1 176 ? 10.091 -4.414 -40.401 1.00 78.31 176 GLN A C 1
ATOM 1382 O O . GLN A 1 176 ? 9.809 -3.724 -39.417 1.00 78.31 176 GLN A O 1
ATOM 1387 N N . GLY A 1 177 ? 9.277 -4.503 -41.459 1.00 82.25 177 GLY A N 1
ATOM 1388 C CA . GLY A 1 177 ? 7.953 -3.880 -41.523 1.00 82.25 177 GLY A CA 1
ATOM 1389 C C . GLY A 1 177 ? 7.015 -4.423 -40.441 1.00 82.25 177 GLY A C 1
ATOM 1390 O O . GLY A 1 177 ? 6.414 -3.648 -39.697 1.00 82.25 177 GLY A O 1
ATOM 1391 N N . TYR A 1 178 ? 6.974 -5.747 -40.265 1.00 85.62 178 TYR A N 1
ATOM 1392 C CA . TYR A 1 178 ? 6.174 -6.375 -39.208 1.00 85.62 178 TYR A CA 1
ATOM 1393 C C . TYR A 1 178 ? 6.628 -5.942 -37.803 1.00 85.62 178 TYR A C 1
ATOM 1395 O O . TYR A 1 178 ? 5.828 -5.445 -37.009 1.00 85.62 178 TYR A O 1
ATOM 1403 N N . LYS A 1 179 ? 7.935 -6.036 -37.515 1.00 82.62 179 LYS A N 1
ATOM 1404 C CA . LYS A 1 179 ? 8.507 -5.678 -36.201 1.00 82.62 179 LYS A CA 1
ATOM 1405 C C . LYS A 1 179 ? 8.308 -4.195 -35.851 1.00 82.62 179 LYS A C 1
ATOM 1407 O O . LYS A 1 179 ? 8.070 -3.858 -34.692 1.00 82.62 179 LYS A O 1
ATOM 1412 N N . THR A 1 180 ? 8.373 -3.292 -36.833 1.00 78.88 180 THR A N 1
ATOM 1413 C CA . THR A 1 180 ? 8.110 -1.856 -36.607 1.00 78.88 180 THR A CA 1
ATOM 1414 C C . THR A 1 180 ? 6.623 -1.550 -36.416 1.00 78.88 180 THR A C 1
ATOM 1416 O O . THR A 1 180 ? 6.288 -0.719 -35.567 1.00 78.88 180 THR A O 1
ATOM 1419 N N . TRP A 1 181 ? 5.723 -2.249 -37.116 1.00 89.94 181 TRP A N 1
ATOM 1420 C CA . TRP A 1 181 ? 4.276 -2.160 -36.887 1.00 89.94 181 TRP A CA 1
ATOM 1421 C C . TRP A 1 181 ? 3.888 -2.654 -35.486 1.00 89.94 181 TRP A C 1
ATOM 1423 O O . TRP A 1 181 ? 3.192 -1.946 -34.756 1.00 89.94 181 TRP A O 1
ATOM 1433 N N . GLU A 1 182 ? 4.403 -3.810 -35.061 1.00 91.81 182 GLU A N 1
ATOM 1434 C CA . GLU A 1 182 ? 4.132 -4.396 -33.743 1.00 91.81 182 GLU A CA 1
ATOM 1435 C C . GLU A 1 182 ? 4.568 -3.459 -32.600 1.00 91.81 182 GLU A C 1
ATOM 1437 O O . GLU A 1 182 ? 3.807 -3.201 -31.662 1.00 91.81 182 GLU A O 1
ATOM 1442 N N . LEU A 1 183 ? 5.767 -2.873 -32.708 1.00 87.44 183 LEU A N 1
ATOM 1443 C CA . LEU A 1 183 ? 6.258 -1.860 -31.768 1.00 87.44 183 LEU A CA 1
ATOM 1444 C C . LEU A 1 183 ? 5.356 -0.616 -31.733 1.00 87.44 183 LEU A C 1
ATOM 1446 O O . LEU A 1 183 ? 5.096 -0.085 -30.652 1.00 87.44 183 LEU A O 1
ATOM 1450 N N . LYS A 1 184 ? 4.835 -0.172 -32.885 1.00 88.75 184 LYS A N 1
ATOM 1451 C CA . LYS A 1 184 ? 3.916 0.975 -32.979 1.00 88.75 184 LYS A CA 1
ATOM 1452 C C . LYS A 1 184 ? 2.574 0.694 -32.292 1.00 88.75 184 LYS A C 1
ATOM 1454 O O . LYS A 1 184 ? 2.049 1.582 -31.621 1.00 88.75 184 LYS A O 1
ATOM 1459 N N . GLN A 1 185 ? 2.050 -0.530 -32.383 1.00 89.38 185 GLN A N 1
ATOM 1460 C CA . GLN A 1 185 ? 0.833 -0.931 -31.663 1.00 89.38 185 GLN A CA 1
ATOM 1461 C C . GLN A 1 185 ? 1.074 -1.076 -30.153 1.00 89.38 185 GLN A C 1
ATOM 1463 O O . GLN A 1 185 ? 0.291 -0.561 -29.356 1.00 89.38 185 GLN A O 1
ATOM 1468 N N . LYS A 1 186 ? 2.195 -1.683 -29.734 1.00 89.75 186 LYS A N 1
ATOM 1469 C CA . LYS A 1 186 ? 2.577 -1.771 -28.310 1.00 89.75 186 LYS A CA 1
ATOM 1470 C C . LYS A 1 186 ? 2.779 -0.389 -27.674 1.00 89.75 186 LYS A C 1
ATOM 1472 O O . LYS A 1 186 ? 2.407 -0.191 -26.516 1.00 89.75 186 LYS A O 1
ATOM 1477 N N . LEU A 1 187 ? 3.306 0.580 -28.428 1.00 87.56 187 LEU A N 1
ATOM 1478 C CA . LEU A 1 187 ? 3.425 1.972 -27.987 1.00 87.56 187 LEU A CA 1
ATOM 1479 C C . LEU A 1 187 ? 2.047 2.637 -27.826 1.00 87.56 187 LEU A C 1
ATOM 1481 O O . LEU A 1 187 ? 1.782 3.212 -26.774 1.00 87.56 187 LEU A O 1
ATOM 1485 N N . ARG A 1 188 ? 1.150 2.496 -28.814 1.00 89.50 188 ARG A N 1
ATOM 1486 C CA . ARG A 1 188 ? -0.237 3.000 -28.748 1.00 89.50 188 ARG A CA 1
ATOM 1487 C C . ARG A 1 188 ? -1.003 2.457 -27.541 1.00 89.50 188 ARG A C 1
ATOM 1489 O O . ARG A 1 188 ? -1.581 3.240 -26.799 1.00 89.50 188 ARG A O 1
ATOM 1496 N N . LEU A 1 189 ? -0.953 1.143 -27.306 1.00 90.44 189 LEU A N 1
ATOM 1497 C CA . LEU A 1 189 ? -1.621 0.509 -26.163 1.00 90.44 189 LEU A CA 1
ATOM 1498 C C . LEU A 1 189 ? -1.062 1.003 -24.817 1.00 90.44 189 LEU A C 1
ATOM 1500 O O . LEU A 1 189 ? -1.815 1.199 -23.867 1.00 90.44 189 LEU A O 1
ATOM 1504 N N . THR A 1 190 ? 0.252 1.245 -24.742 1.00 86.88 190 THR A N 1
ATOM 1505 C CA . THR A 1 190 ? 0.883 1.825 -23.545 1.00 86.88 190 THR A CA 1
ATOM 1506 C C . THR A 1 190 ? 0.419 3.269 -23.323 1.00 86.88 190 THR A C 1
ATOM 1508 O O . THR A 1 190 ? 0.073 3.620 -22.200 1.00 86.88 190 THR A O 1
ATOM 1511 N N . SER A 1 191 ? 0.345 4.074 -24.389 1.00 89.38 191 SER A N 1
ATOM 1512 C CA . SER A 1 191 ? -0.138 5.462 -24.346 1.00 89.38 191 SER A CA 1
ATOM 1513 C C . SER A 1 191 ? -1.596 5.551 -23.891 1.00 89.38 191 SER A C 1
ATOM 1515 O O . SER A 1 191 ? -1.900 6.309 -22.978 1.00 89.38 191 SER A O 1
ATOM 1517 N N . ALA A 1 192 ? -2.485 4.728 -24.457 1.00 88.75 192 ALA A N 1
ATOM 1518 C CA . ALA A 1 192 ? -3.895 4.693 -24.070 1.00 88.75 192 ALA A CA 1
ATOM 1519 C C . ALA A 1 192 ? -4.081 4.284 -22.597 1.00 88.75 192 ALA A C 1
ATOM 1521 O O . ALA A 1 192 ? -4.900 4.865 -21.889 1.00 88.75 192 ALA A O 1
ATOM 1522 N N . ARG A 1 193 ? -3.278 3.329 -22.099 1.00 87.62 193 ARG A N 1
ATOM 1523 C CA . ARG A 1 193 ? -3.295 2.947 -20.678 1.00 87.62 193 ARG A CA 1
ATOM 1524 C C . ARG A 1 193 ? -2.791 4.065 -19.759 1.00 87.62 193 ARG A C 1
ATOM 1526 O O . ARG A 1 193 ? -3.290 4.180 -18.645 1.00 87.62 193 ARG A O 1
ATOM 1533 N N . GLN A 1 194 ? -1.818 4.864 -20.197 1.00 86.69 194 GLN A N 1
ATOM 1534 C CA . GLN A 1 194 ? -1.364 6.030 -19.439 1.00 86.69 194 GLN A CA 1
ATOM 1535 C C . GLN A 1 194 ? -2.463 7.102 -19.374 1.00 86.69 194 GLN A C 1
ATOM 1537 O O . GLN A 1 194 ? -2.815 7.519 -18.277 1.00 86.69 194 GLN A O 1
ATOM 1542 N N . GLN A 1 195 ? -3.080 7.444 -20.509 1.00 86.62 195 GLN A N 1
ATOM 1543 C CA . GLN A 1 195 ? -4.185 8.412 -20.566 1.00 86.62 195 GLN A CA 1
ATOM 1544 C C . GLN A 1 195 ? -5.389 7.983 -19.712 1.00 86.62 195 GLN A C 1
ATOM 1546 O O . GLN A 1 195 ? -5.999 8.820 -19.054 1.00 86.62 195 GLN A O 1
ATOM 1551 N N . TYR A 1 196 ? -5.702 6.680 -19.660 1.00 91.19 196 TYR A N 1
ATOM 1552 C CA . TYR A 1 196 ? -6.719 6.152 -18.745 1.00 91.19 196 TYR A CA 1
ATOM 1553 C C . TYR A 1 196 ? -6.372 6.444 -17.277 1.00 91.19 196 TYR A C 1
ATOM 1555 O O . TYR A 1 196 ? -7.220 6.932 -16.542 1.00 91.19 196 TYR A O 1
ATOM 1563 N N . LEU A 1 197 ? -5.133 6.175 -16.847 1.00 87.19 197 LEU A N 1
ATOM 1564 C CA . LEU A 1 197 ? -4.702 6.397 -15.458 1.00 87.19 197 LEU A CA 1
ATOM 1565 C C . LEU A 1 197 ? -4.627 7.887 -15.093 1.00 87.19 197 LEU A C 1
ATOM 1567 O O . LEU A 1 197 ? -4.904 8.249 -13.955 1.00 87.19 197 LEU A O 1
ATOM 1571 N N . GLU A 1 198 ? -4.271 8.746 -16.048 1.00 85.94 198 GLU A N 1
ATOM 1572 C CA . GLU A 1 198 ? -4.289 10.204 -15.881 1.00 85.94 198 GLU A CA 1
ATOM 1573 C C . GLU A 1 198 ? -5.731 10.728 -15.737 1.00 85.94 198 GLU A C 1
ATOM 1575 O O . GLU A 1 198 ? -5.988 11.571 -14.878 1.00 85.94 198 GLU A O 1
ATOM 1580 N N . SER A 1 199 ? -6.685 10.176 -16.498 1.00 90.50 199 SER A N 1
ATOM 1581 C CA . SER A 1 199 ? -8.115 10.498 -16.380 1.00 90.50 199 SER A CA 1
ATOM 1582 C C . SER A 1 199 ? -8.736 9.980 -15.077 1.00 90.50 199 SER A C 1
ATOM 1584 O O . SER A 1 199 ? -9.438 10.725 -14.406 1.00 90.50 199 SER A O 1
ATOM 1586 N N . ASP A 1 200 ? -8.463 8.727 -14.704 1.00 88.50 200 ASP A N 1
ATOM 1587 C CA . ASP A 1 200 ? -8.940 8.083 -13.469 1.00 88.50 200 ASP A CA 1
ATOM 1588 C C . ASP A 1 200 ? -8.462 8.861 -12.229 1.00 88.50 200 ASP A C 1
ATOM 1590 O O . ASP A 1 200 ? -9.245 9.184 -11.333 1.00 88.50 200 ASP A O 1
ATOM 1594 N N . LEU A 1 201 ? -7.192 9.286 -12.232 1.00 87.56 201 LEU A N 1
ATOM 1595 C CA . LEU A 1 201 ? -6.638 10.158 -11.198 1.00 87.56 201 LEU A CA 1
ATOM 1596 C C . LEU A 1 201 ? -7.316 11.536 -11.181 1.00 87.56 201 LEU A C 1
ATOM 1598 O O . LEU A 1 201 ? -7.673 12.004 -10.100 1.00 87.56 201 LEU A O 1
ATOM 1602 N N . ALA A 1 202 ? -7.540 12.172 -12.336 1.00 84.88 202 ALA A N 1
ATOM 1603 C CA . ALA A 1 202 ? -8.219 13.468 -12.408 1.00 84.88 202 ALA A CA 1
ATOM 1604 C C . ALA A 1 202 ? -9.654 13.406 -11.849 1.00 84.88 202 ALA A C 1
ATOM 1606 O O . ALA A 1 202 ? -9.994 14.195 -10.968 1.00 84.88 202 ALA A O 1
ATOM 1607 N N . THR A 1 203 ? -10.455 12.420 -12.265 1.00 88.50 203 THR A N 1
ATOM 1608 C CA . THR A 1 203 ? -11.809 12.195 -11.731 1.00 88.50 203 THR A CA 1
ATOM 1609 C C . THR A 1 203 ? -11.780 11.873 -10.233 1.00 88.50 203 THR A C 1
ATOM 1611 O O . THR A 1 203 ? -12.622 12.361 -9.483 1.00 88.50 203 THR A O 1
ATOM 1614 N N . SER A 1 204 ? -10.782 11.121 -9.749 1.00 83.62 204 SER A N 1
ATOM 1615 C CA . SER A 1 204 ? -10.629 10.870 -8.307 1.00 83.62 204 SER A CA 1
ATOM 1616 C C . SER A 1 204 ? -10.375 12.157 -7.506 1.00 83.62 204 SER A C 1
ATOM 1618 O O . SER A 1 204 ? -10.935 12.326 -6.423 1.00 83.62 204 SER A O 1
ATOM 1620 N N . LEU A 1 205 ? -9.588 13.095 -8.050 1.00 84.06 205 LEU A N 1
ATOM 1621 C CA . LEU A 1 205 ? -9.323 14.393 -7.426 1.00 84.06 205 LEU A CA 1
ATOM 1622 C C . LEU A 1 205 ? -10.547 15.313 -7.465 1.00 84.06 205 LEU A C 1
ATOM 1624 O O . LEU A 1 205 ? -10.788 16.021 -6.492 1.00 84.06 205 LEU A O 1
ATOM 1628 N N . GLU A 1 206 ? -11.327 15.283 -8.545 1.00 83.38 206 GLU A N 1
ATOM 1629 C CA . GLU A 1 206 ? -12.589 16.019 -8.674 1.00 83.38 206 GLU A CA 1
ATOM 1630 C C . GLU A 1 206 ? -13.628 15.539 -7.647 1.00 83.38 206 GLU A C 1
ATOM 1632 O O . GLU A 1 206 ? -14.193 16.349 -6.912 1.00 83.38 206 GLU A O 1
ATOM 1637 N N . VAL A 1 207 ? -13.798 14.219 -7.492 1.00 87.19 207 VAL A N 1
ATOM 1638 C CA . VAL A 1 207 ? -14.667 13.630 -6.456 1.00 87.19 207 VAL A CA 1
ATOM 1639 C C . VAL A 1 207 ? -14.186 13.996 -5.048 1.00 87.19 207 VAL A C 1
ATOM 1641 O O . VAL A 1 207 ? -15.001 14.353 -4.198 1.00 87.19 207 VAL A O 1
ATOM 1644 N N . ILE A 1 208 ? -12.873 13.967 -4.788 1.00 80.44 208 ILE A N 1
ATOM 1645 C CA . ILE A 1 208 ? -12.308 14.400 -3.499 1.00 80.44 208 ILE A CA 1
ATOM 1646 C C . ILE A 1 208 ? -12.578 15.892 -3.250 1.00 80.44 208 ILE A C 1
ATOM 1648 O O . ILE A 1 208 ? -12.965 16.249 -2.140 1.00 80.44 208 ILE A O 1
ATOM 1652 N N . GLN A 1 209 ? -12.435 16.761 -4.254 1.00 82.06 209 GLN A N 1
ATOM 1653 C CA . GLN A 1 209 ? -12.741 18.192 -4.127 1.00 82.06 209 GLN A CA 1
ATOM 1654 C C . GLN A 1 209 ? -14.233 18.443 -3.872 1.00 82.06 209 GLN A C 1
ATOM 1656 O O . GLN A 1 209 ? -14.566 19.198 -2.962 1.00 82.06 209 GLN A O 1
ATOM 1661 N N . GLY A 1 210 ? -15.133 17.768 -4.594 1.00 83.00 210 GLY A N 1
ATOM 1662 C CA . GLY A 1 210 ? -16.578 17.864 -4.361 1.00 83.00 210 GLY A CA 1
ATOM 1663 C C . GLY A 1 210 ? -16.984 17.395 -2.959 1.00 83.00 210 GLY A C 1
ATOM 1664 O O . GLY A 1 210 ? -17.762 18.062 -2.280 1.00 83.00 210 GLY A O 1
ATOM 1665 N N . LEU A 1 211 ? -16.402 16.292 -2.473 1.00 83.31 211 LEU A N 1
ATOM 1666 C CA . LEU A 1 211 ? -16.608 15.825 -1.099 1.00 83.31 211 LEU A CA 1
ATOM 1667 C C . LEU A 1 211 ? -16.054 16.808 -0.057 1.00 83.31 211 LEU A C 1
ATOM 1669 O O . LEU A 1 211 ? -16.710 17.022 0.958 1.00 83.31 211 LEU A O 1
ATOM 1673 N N . LEU A 1 212 ? -14.896 17.429 -0.309 1.00 77.56 212 LEU A N 1
ATOM 1674 C CA . LEU A 1 212 ? -14.291 18.429 0.581 1.00 77.56 212 LEU A CA 1
ATOM 1675 C C . LEU A 1 212 ? -15.090 19.738 0.650 1.00 77.56 212 LEU A C 1
ATOM 1677 O O . LEU A 1 212 ? -15.169 20.333 1.720 1.00 77.56 212 LEU A O 1
ATOM 1681 N N . LEU A 1 213 ? -15.687 20.175 -0.463 1.00 81.31 213 LEU A N 1
ATOM 1682 C CA . LEU A 1 213 ? -16.561 21.353 -0.511 1.00 81.31 213 LEU A CA 1
ATOM 1683 C C . LEU A 1 213 ? -17.907 21.097 0.184 1.00 81.31 213 LEU A C 1
ATOM 1685 O O . LEU A 1 213 ? -18.435 21.989 0.843 1.00 81.31 213 LEU A O 1
ATOM 1689 N N . ASN A 1 214 ? -18.438 19.874 0.078 1.00 83.06 214 ASN A N 1
ATOM 1690 C CA . ASN A 1 214 ? -19.674 19.471 0.753 1.00 83.06 214 ASN A CA 1
ATOM 1691 C C . ASN A 1 214 ? -19.467 19.147 2.246 1.00 83.06 214 ASN A C 1
ATOM 1693 O O . ASN A 1 214 ? -20.402 19.263 3.039 1.00 83.06 214 ASN A O 1
ATOM 1697 N N . SER A 1 215 ? -18.260 18.745 2.662 1.00 77.75 215 SER A N 1
ATOM 1698 C CA . SER A 1 215 ? -17.920 18.591 4.078 1.00 77.75 215 SER A CA 1
ATOM 1699 C C . SER A 1 215 ? -17.670 19.960 4.711 1.00 77.75 215 SER A C 1
ATOM 1701 O O . SER A 1 215 ? -16.670 20.605 4.405 1.00 77.75 215 SER A O 1
ATOM 1703 N N . ASN A 1 216 ? -18.568 20.390 5.603 1.00 72.19 216 ASN A N 1
ATOM 1704 C CA . ASN A 1 216 ? -18.525 21.715 6.228 1.00 72.19 216 ASN A CA 1
ATOM 1705 C C . ASN A 1 216 ? -17.117 22.046 6.776 1.00 72.19 216 ASN A C 1
ATOM 1707 O O . ASN A 1 216 ? -16.589 21.340 7.640 1.00 72.19 216 ASN A O 1
ATOM 1711 N N . THR A 1 217 ? -16.487 23.091 6.233 1.00 57.75 217 THR A N 1
ATOM 1712 C CA . THR A 1 217 ? -15.016 23.194 6.146 1.00 57.75 217 THR A CA 1
ATOM 1713 C C . THR A 1 217 ? -14.293 23.479 7.466 1.00 57.75 217 THR A C 1
ATOM 1715 O O . THR A 1 217 ? -13.065 23.433 7.514 1.00 57.75 217 THR A O 1
ATOM 1718 N N . GLU A 1 218 ? -15.025 23.746 8.549 1.00 68.94 218 GLU A N 1
ATOM 1719 C CA . GLU A 1 218 ? -14.485 24.125 9.864 1.00 68.94 218 GLU A CA 1
ATOM 1720 C C . GLU A 1 218 ? -13.656 23.026 10.559 1.00 68.94 218 GLU A C 1
ATOM 1722 O O . GLU A 1 218 ? -12.925 23.323 11.503 1.00 68.94 218 GLU A O 1
ATOM 1727 N N . GLN A 1 219 ? -13.742 21.765 10.113 1.00 63.03 219 GLN A N 1
ATOM 1728 C CA . GLN A 1 219 ? -13.064 20.623 10.752 1.00 63.03 219 GLN A CA 1
ATOM 1729 C C . GLN A 1 219 ? -11.954 19.964 9.912 1.00 63.03 219 GLN A C 1
ATOM 1731 O O . GLN A 1 219 ? -11.455 18.900 10.287 1.00 63.03 219 GLN A O 1
ATOM 1736 N N . LEU A 1 220 ? -11.523 20.568 8.797 1.00 72.81 220 LEU A N 1
ATOM 1737 C CA . LEU A 1 220 ? -10.447 19.985 7.989 1.00 72.81 220 LEU A CA 1
ATOM 1738 C C . LEU A 1 220 ? -9.086 20.112 8.697 1.00 72.81 220 LEU A C 1
ATOM 1740 O O . LEU A 1 220 ? -8.630 21.217 8.995 1.00 72.81 220 LEU A O 1
ATOM 1744 N N . SER A 1 221 ? -8.420 18.984 8.960 1.00 80.81 221 SER A N 1
ATOM 1745 C CA . SER A 1 221 ? -7.214 18.951 9.793 1.00 80.81 221 SER A CA 1
ATOM 1746 C C . SER A 1 221 ? -6.016 19.633 9.124 1.00 80.81 221 SER A C 1
ATOM 1748 O O . SER A 1 221 ? -5.865 19.618 7.900 1.00 80.81 221 SER A O 1
ATOM 1750 N N . VAL A 1 222 ? -5.098 20.172 9.934 1.00 81.69 222 VAL A N 1
ATOM 1751 C CA . VAL A 1 222 ? -3.875 20.840 9.448 1.00 81.69 222 VAL A CA 1
ATOM 1752 C C . VAL A 1 222 ? -3.043 19.920 8.539 1.00 81.69 222 VAL A C 1
ATOM 1754 O O . VAL A 1 222 ? -2.487 20.377 7.544 1.00 81.69 222 VAL A O 1
ATOM 1757 N N . GLN A 1 223 ? -3.012 18.609 8.813 1.00 74.06 223 GLN A N 1
ATOM 1758 C CA . GLN A 1 223 ? -2.325 17.636 7.953 1.00 74.06 223 GLN A CA 1
ATOM 1759 C C . GLN A 1 223 ? -3.040 17.430 6.608 1.00 74.06 223 GLN A C 1
ATOM 1761 O O . GLN A 1 223 ? -2.376 17.260 5.588 1.00 74.06 223 GLN A O 1
ATOM 1766 N N . GLN A 1 224 ? -4.376 17.476 6.582 1.00 76.38 224 GLN A N 1
ATOM 1767 C CA . GLN A 1 224 ? -5.155 17.393 5.340 1.00 76.38 224 GLN A CA 1
ATOM 1768 C C . GLN A 1 224 ? -4.951 18.652 4.486 1.00 76.38 224 GLN A C 1
ATOM 1770 O O . GLN A 1 224 ? -4.675 18.538 3.294 1.00 76.38 224 GLN A O 1
ATOM 1775 N N . GLN A 1 225 ? -4.982 19.842 5.097 1.00 79.81 225 GLN A N 1
ATOM 1776 C CA . GLN A 1 225 ? -4.658 21.104 4.419 1.00 79.81 225 GLN A CA 1
ATOM 1777 C C . GLN A 1 225 ? -3.230 21.085 3.844 1.00 79.81 225 GLN A C 1
ATOM 1779 O O . GLN A 1 225 ? -3.023 21.413 2.676 1.00 79.81 225 GLN A O 1
ATOM 1784 N N . GLN A 1 226 ? -2.244 20.632 4.628 1.00 79.50 226 GLN A N 1
ATOM 1785 C CA . GLN A 1 226 ? -0.850 20.544 4.187 1.00 79.50 226 GLN A CA 1
ATOM 1786 C C . GLN A 1 226 ? -0.647 19.523 3.051 1.00 79.50 226 GLN A C 1
ATOM 1788 O O . GLN A 1 226 ? 0.159 19.767 2.153 1.00 79.50 226 GLN A O 1
ATOM 1793 N N . PHE A 1 227 ? -1.398 18.416 3.040 1.00 78.00 227 PHE A N 1
ATOM 1794 C CA . PHE A 1 227 ? -1.392 17.456 1.933 1.00 78.00 227 PHE A CA 1
ATOM 1795 C C . PHE A 1 227 ? -1.978 18.054 0.643 1.00 78.00 227 PHE A C 1
ATOM 1797 O O . PHE A 1 227 ? -1.372 17.910 -0.417 1.00 78.00 227 PHE A O 1
ATOM 1804 N N . LEU A 1 228 ? -3.107 18.769 0.722 1.00 78.75 228 LEU A N 1
ATOM 1805 C CA . LEU A 1 228 ? -3.728 19.425 -0.440 1.00 78.75 228 LEU A CA 1
ATOM 1806 C C . LEU A 1 228 ? -2.794 20.475 -1.065 1.00 78.75 228 LEU A C 1
ATOM 1808 O 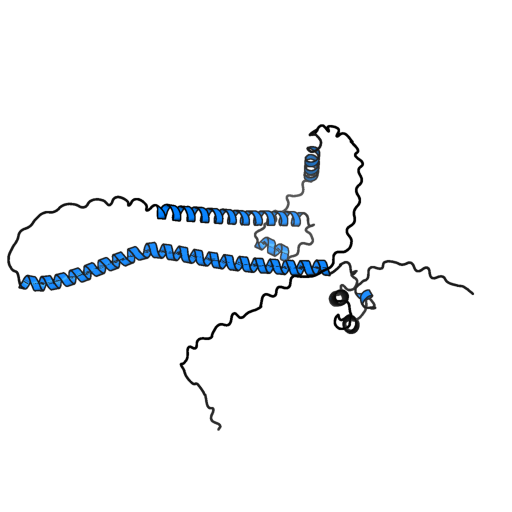O . LEU A 1 228 ? -2.591 20.473 -2.280 1.00 78.75 228 LEU A O 1
ATOM 1812 N N . LEU A 1 229 ? -2.134 21.289 -0.231 1.00 79.69 229 LEU A N 1
ATOM 1813 C CA . LEU A 1 229 ? -1.092 22.224 -0.670 1.00 79.69 229 LEU A CA 1
ATOM 1814 C C . LEU A 1 229 ? 0.092 21.506 -1.341 1.00 79.69 229 LEU A C 1
ATOM 1816 O O . LEU A 1 229 ? 0.599 21.977 -2.356 1.00 79.69 229 LEU A O 1
ATOM 1820 N N . GLN A 1 230 ? 0.520 20.352 -0.819 1.00 82.38 230 GLN A N 1
ATOM 1821 C CA . GLN A 1 230 ? 1.625 19.573 -1.391 1.00 82.38 230 GLN A CA 1
ATOM 1822 C C . GLN A 1 230 ? 1.278 18.924 -2.744 1.00 82.38 230 GLN A C 1
ATOM 1824 O O . GLN A 1 230 ? 2.169 18.746 -3.571 1.00 82.38 230 GLN A O 1
ATOM 1829 N N . GLN A 1 231 ? 0.001 18.631 -3.005 1.00 78.75 231 GLN A N 1
ATOM 1830 C CA . GLN A 1 231 ? -0.493 18.216 -4.327 1.00 78.75 231 GLN A CA 1
ATOM 1831 C C . GLN A 1 231 ? -0.706 19.400 -5.294 1.00 78.75 231 GLN A C 1
ATOM 1833 O O . GLN A 1 231 ? -1.185 19.203 -6.408 1.00 78.75 231 GLN A O 1
ATOM 1838 N N . ASN A 1 232 ? -0.377 20.632 -4.879 1.00 77.00 232 ASN A N 1
ATOM 1839 C CA . ASN A 1 232 ? -0.678 21.876 -5.595 1.00 77.00 232 ASN A CA 1
ATOM 1840 C C . ASN A 1 232 ? -2.178 22.041 -5.930 1.00 77.00 232 ASN A C 1
ATOM 1842 O O . ASN A 1 232 ? -2.543 22.709 -6.900 1.00 77.00 232 ASN A O 1
ATOM 1846 N N . ILE A 1 233 ? -3.056 21.437 -5.118 1.00 71.25 233 ILE A N 1
ATOM 1847 C CA . ILE A 1 233 ? -4.507 21.615 -5.206 1.00 71.25 233 ILE A CA 1
ATOM 1848 C C . ILE A 1 233 ? -4.813 22.955 -4.545 1.00 71.25 233 ILE A C 1
ATOM 1850 O O . ILE A 1 233 ? -5.072 23.046 -3.344 1.00 71.25 233 ILE A O 1
ATOM 1854 N N . ALA A 1 234 ? -4.722 24.019 -5.339 1.00 65.25 234 ALA A N 1
ATOM 1855 C CA . ALA A 1 234 ? -5.155 25.337 -4.919 1.00 65.25 234 ALA A CA 1
ATOM 1856 C C . ALA A 1 234 ? -6.661 25.287 -4.636 1.00 65.25 234 ALA A C 1
ATOM 1858 O O . ALA A 1 234 ? -7.465 25.174 -5.562 1.00 65.25 234 ALA A O 1
ATOM 1859 N N . LEU A 1 235 ? -7.045 25.397 -3.360 1.00 64.12 235 LEU A N 1
ATOM 1860 C CA . LEU A 1 235 ? -8.413 25.761 -3.009 1.00 64.12 235 LEU A CA 1
ATOM 1861 C C . LEU A 1 235 ? -8.656 27.143 -3.614 1.00 64.12 235 LEU A C 1
ATOM 1863 O O . LEU A 1 235 ? -8.158 28.145 -3.097 1.00 64.12 235 LEU A O 1
ATOM 1867 N N . VAL A 1 236 ? -9.389 27.186 -4.727 1.00 66.88 236 VAL A N 1
ATOM 1868 C CA . VAL A 1 236 ? -9.899 28.439 -5.280 1.00 66.88 236 VAL A CA 1
ATOM 1869 C C . VAL A 1 236 ? -10.728 29.077 -4.164 1.00 66.88 236 VAL A C 1
ATOM 1871 O O . VAL A 1 236 ? -11.694 28.449 -3.721 1.00 66.88 236 VAL A O 1
ATOM 1874 N N . PRO A 1 237 ? -10.353 30.264 -3.649 1.00 61.25 237 PRO A N 1
ATOM 1875 C CA . PRO A 1 237 ? -11.124 30.900 -2.594 1.00 61.25 237 PRO A CA 1
ATOM 1876 C C . PRO A 1 237 ? -12.524 31.139 -3.149 1.00 61.25 237 PRO A C 1
ATOM 1878 O O . PRO A 1 237 ? -12.667 31.788 -4.188 1.00 61.25 237 PRO A O 1
ATOM 1881 N N . ALA A 1 238 ? -13.530 30.549 -2.498 1.00 52.53 238 ALA A N 1
ATOM 1882 C CA . ALA A 1 238 ? -14.894 30.563 -3.003 1.00 52.53 238 ALA A CA 1
ATOM 1883 C C . ALA A 1 238 ? -15.304 32.014 -3.313 1.00 52.53 238 ALA A C 1
ATOM 1885 O O . ALA A 1 238 ? -15.127 32.881 -2.446 1.00 52.53 238 ALA A O 1
ATOM 1886 N N . PRO A 1 239 ? -15.801 32.312 -4.531 1.00 59.81 239 PRO A N 1
ATOM 1887 C CA . PRO A 1 239 ? -16.246 33.659 -4.851 1.00 59.81 239 PRO A CA 1
ATOM 1888 C C . PRO A 1 239 ? -17.307 34.075 -3.821 1.00 59.81 239 PRO A C 1
ATOM 1890 O O . PRO A 1 239 ? -18.123 33.235 -3.429 1.00 59.81 239 PRO A O 1
ATOM 1893 N N . PRO A 1 240 ? -17.287 35.335 -3.342 1.00 54.56 240 PRO A N 1
ATOM 1894 C CA . PRO A 1 240 ? -18.169 35.771 -2.266 1.00 54.56 240 PRO A CA 1
ATOM 1895 C C . PRO A 1 240 ? -19.616 35.463 -2.643 1.00 54.56 240 PRO A C 1
ATOM 1897 O O . PRO A 1 240 ? -20.055 35.833 -3.732 1.00 54.56 240 PRO A O 1
ATOM 1900 N N . LEU A 1 241 ? -20.313 34.740 -1.760 1.00 45.41 241 LEU A N 1
ATOM 1901 C CA . LEU A 1 241 ? -21.580 34.072 -2.057 1.00 45.41 241 LEU A CA 1
ATOM 1902 C C . LEU A 1 241 ? -22.672 35.063 -2.481 1.00 45.41 241 LEU A C 1
ATOM 1904 O O . LEU A 1 241 ? -23.466 35.538 -1.669 1.00 45.41 241 LEU A O 1
ATOM 1908 N N . ILE A 1 242 ? -22.763 35.307 -3.787 1.00 50.00 242 ILE A N 1
ATOM 1909 C CA . ILE A 1 242 ? -24.029 35.651 -4.421 1.00 50.00 242 ILE A CA 1
ATOM 1910 C C . ILE A 1 242 ? -24.913 34.418 -4.221 1.00 50.00 242 ILE A C 1
ATOM 1912 O O . ILE A 1 242 ? -24.555 33.324 -4.656 1.00 50.00 242 ILE A O 1
ATOM 1916 N N . ALA A 1 243 ? -26.030 34.579 -3.516 1.00 51.91 243 ALA A N 1
ATOM 1917 C CA . ALA A 1 243 ? -26.943 33.485 -3.204 1.00 51.91 243 ALA A CA 1
ATOM 1918 C C . ALA A 1 243 ? -27.714 33.054 -4.464 1.00 51.91 243 ALA A C 1
ATOM 1920 O O . ALA A 1 243 ? -28.832 33.504 -4.711 1.00 51.91 243 ALA A O 1
ATOM 1921 N N . VAL A 1 244 ? -27.082 32.220 -5.293 1.00 51.25 244 VAL A N 1
ATOM 1922 C CA . VAL A 1 244 ? -27.685 31.663 -6.506 1.00 51.25 244 VAL A CA 1
ATOM 1923 C C . VAL A 1 244 ? -28.153 30.236 -6.223 1.00 51.25 244 VAL A C 1
ATOM 1925 O O . VAL A 1 244 ? -27.361 29.297 -6.206 1.00 51.25 244 VAL A O 1
ATOM 1928 N N . ASN A 1 245 ? -29.463 30.060 -6.045 1.00 57.16 245 ASN A N 1
ATOM 1929 C CA . ASN A 1 245 ? -30.097 28.761 -5.769 1.00 57.16 245 ASN A CA 1
ATOM 1930 C C . ASN A 1 245 ? -30.176 27.848 -7.022 1.00 57.16 245 ASN A C 1
ATOM 1932 O O . ASN A 1 245 ? -31.063 27.006 -7.142 1.00 57.16 245 ASN A O 1
ATOM 1936 N N . THR A 1 246 ? -29.271 28.012 -7.993 1.00 55.44 246 THR A N 1
ATOM 1937 C CA . THR A 1 246 ? -29.319 27.339 -9.305 1.00 55.44 246 THR A CA 1
ATOM 1938 C C . THR A 1 246 ? -29.109 25.833 -9.244 1.00 55.44 246 THR A C 1
ATOM 1940 O O . THR A 1 246 ? -29.567 25.144 -10.147 1.00 55.44 246 THR A O 1
ATOM 1943 N N . PHE A 1 247 ? -28.442 25.300 -8.216 1.00 55.31 247 PHE A N 1
ATOM 1944 C CA . PHE A 1 247 ? -28.218 23.853 -8.126 1.00 55.31 247 PHE A CA 1
ATOM 1945 C C . PHE A 1 247 ? -29.516 23.087 -7.829 1.00 55.31 247 PHE A C 1
ATOM 1947 O O . PHE A 1 247 ? -29.743 22.015 -8.380 1.00 55.31 247 PHE A O 1
ATOM 1954 N N . GLU A 1 248 ? -30.405 23.669 -7.020 1.00 61.50 248 GLU A N 1
ATOM 1955 C CA . GLU A 1 248 ? -31.725 23.100 -6.725 1.00 61.50 248 GLU A CA 1
ATOM 1956 C C . GLU A 1 248 ? -32.684 23.260 -7.918 1.00 61.50 248 GLU A C 1
ATOM 1958 O O . GLU A 1 248 ? -33.489 22.370 -8.185 1.00 61.50 248 GLU A O 1
ATOM 1963 N N . ALA A 1 249 ? -32.544 24.332 -8.708 1.00 62.03 249 ALA A N 1
ATOM 1964 C CA . ALA A 1 249 ? -33.255 24.481 -9.981 1.00 62.03 249 ALA A CA 1
ATOM 1965 C C . ALA A 1 249 ? -32.829 23.412 -11.007 1.00 62.03 249 ALA A C 1
ATOM 1967 O O . ALA A 1 249 ? -33.680 22.673 -11.497 1.00 62.03 249 ALA A O 1
ATOM 1968 N N . LEU A 1 250 ? -31.521 23.260 -11.257 1.00 61.31 250 LEU A N 1
ATOM 1969 C CA . LEU A 1 250 ? -30.977 22.268 -12.198 1.00 61.31 250 LEU A CA 1
ATOM 1970 C C . LEU A 1 250 ? -31.349 20.825 -11.835 1.00 61.31 250 LEU A C 1
ATOM 1972 O O . LEU A 1 250 ? -31.566 20.009 -12.728 1.00 61.31 250 LEU A O 1
ATOM 1976 N N . LEU A 1 251 ? -31.440 20.504 -10.540 1.00 63.88 251 LEU A N 1
ATOM 1977 C CA . LEU A 1 251 ? -31.834 19.168 -10.093 1.00 63.88 251 LEU A CA 1
ATOM 1978 C C . LEU A 1 251 ? -33.321 18.882 -10.373 1.00 63.88 251 LEU A C 1
ATOM 1980 O O . LEU A 1 251 ? -33.651 17.786 -10.816 1.00 63.88 251 LEU A O 1
ATOM 1984 N N . ASN A 1 252 ? -34.205 19.870 -10.185 1.00 65.94 252 ASN A N 1
ATOM 1985 C CA . ASN A 1 252 ? -35.629 19.747 -10.525 1.00 65.94 252 ASN A CA 1
ATOM 1986 C C . ASN A 1 252 ? -35.868 19.710 -12.047 1.00 65.94 252 ASN A C 1
ATOM 1988 O O . ASN A 1 252 ? -36.724 18.962 -12.522 1.00 65.94 252 ASN A O 1
ATOM 1992 N N . GLU A 1 253 ? -35.101 20.477 -12.823 1.00 68.56 253 GLU A N 1
ATOM 1993 C CA . GLU A 1 253 ? -35.196 20.516 -14.289 1.00 68.56 253 GLU A CA 1
ATOM 1994 C C . GLU A 1 253 ? -34.836 19.142 -14.895 1.00 68.56 253 GLU A C 1
ATOM 1996 O O . GLU A 1 253 ? -35.629 18.569 -15.645 1.00 68.56 253 GLU A O 1
ATOM 2001 N N . LEU A 1 254 ? -33.744 18.520 -14.424 1.00 53.81 254 LEU A N 1
ATOM 2002 C CA . LEU A 1 254 ? -33.344 17.146 -14.779 1.00 53.81 254 LEU A CA 1
ATOM 2003 C C . LEU A 1 254 ? -34.338 16.048 -14.354 1.00 53.81 254 LEU A C 1
ATOM 2005 O O . LEU A 1 254 ? -34.325 14.963 -14.935 1.00 53.81 254 LEU A O 1
ATOM 2009 N N . GLN A 1 255 ? -35.192 16.295 -13.356 1.00 55.16 255 GLN A N 1
ATOM 2010 C CA . GLN A 1 255 ? -36.265 15.367 -12.974 1.00 55.16 255 GLN A CA 1
ATOM 2011 C C . GLN A 1 255 ? -37.563 15.591 -13.765 1.00 55.16 255 GLN A C 1
ATOM 2013 O O . GLN A 1 255 ? -38.404 14.694 -13.813 1.00 55.16 255 GLN A O 1
ATOM 2018 N N . THR A 1 256 ? -37.728 16.748 -14.411 1.00 51.78 256 THR A N 1
ATOM 2019 C CA . THR A 1 256 ? -38.950 17.084 -15.158 1.00 51.78 256 THR A CA 1
ATOM 2020 C C . THR A 1 256 ? -38.945 16.456 -16.558 1.00 51.78 256 THR A C 1
ATOM 2022 O O . THR A 1 256 ? -39.948 15.869 -16.965 1.00 51.78 256 THR A O 1
ATOM 2025 N N . GLU A 1 257 ? -37.805 16.465 -17.262 1.00 48.81 257 GLU A N 1
ATOM 2026 C CA . GLU A 1 257 ? -37.697 15.948 -18.643 1.00 48.81 257 GLU A CA 1
ATOM 2027 C C . GLU A 1 257 ? -37.961 14.434 -18.804 1.00 48.81 257 GLU A C 1
ATOM 2029 O O . GLU A 1 257 ? -38.169 13.967 -19.923 1.00 48.81 257 GLU A O 1
ATOM 2034 N N . GLN A 1 258 ? -38.008 13.644 -17.722 1.00 46.66 258 GLN A N 1
ATOM 2035 C CA . GLN A 1 258 ? -38.307 12.202 -17.801 1.00 46.66 258 GLN A CA 1
ATOM 2036 C C . GLN A 1 258 ? -39.805 11.845 -17.742 1.00 46.66 258 GLN A C 1
ATOM 2038 O O . GLN A 1 258 ? -40.139 10.662 -17.787 1.00 46.66 258 GLN A O 1
ATOM 2043 N N . THR A 1 259 ? -40.715 12.826 -17.667 1.00 46.88 259 THR A N 1
ATOM 2044 C CA . THR A 1 259 ? -42.163 12.558 -17.499 1.00 46.88 259 THR A CA 1
ATOM 2045 C C . THR A 1 259 ? -42.991 12.693 -18.793 1.00 46.88 259 THR A C 1
ATOM 2047 O O . THR A 1 259 ? -44.094 12.159 -18.855 1.00 46.88 259 THR A O 1
ATOM 2050 N N . GLU A 1 260 ? -42.482 13.346 -19.849 1.00 49.50 260 GLU A N 1
ATOM 2051 C CA . GLU A 1 260 ? -43.266 13.664 -21.068 1.00 49.50 260 GLU A CA 1
ATOM 2052 C C . GLU A 1 260 ? -42.945 12.834 -22.332 1.00 49.50 260 GLU A C 1
ATOM 2054 O O . GLU A 1 260 ? -43.462 13.127 -23.410 1.00 49.50 260 GLU A O 1
ATOM 2059 N N . GLN A 1 261 ? -42.181 11.739 -22.233 1.00 39.12 261 GLN A N 1
ATOM 2060 C CA . GLN A 1 261 ? -42.143 10.735 -23.311 1.00 39.12 261 GLN A CA 1
ATOM 2061 C C . GLN A 1 261 ? -43.172 9.631 -23.063 1.00 39.12 261 GLN A C 1
ATOM 2063 O O . GLN A 1 261 ? -42.886 8.599 -22.458 1.00 39.12 261 GLN A O 1
ATOM 2068 N N . GLY A 1 262 ? -44.394 9.873 -23.542 1.00 48.72 262 GLY A N 1
ATOM 2069 C CA . GLY A 1 262 ? -45.484 8.903 -23.493 1.00 48.72 262 GLY A CA 1
ATOM 2070 C C . GLY A 1 262 ? -45.162 7.638 -24.290 1.00 48.72 262 GLY A C 1
ATOM 2071 O O . GLY A 1 262 ? -44.958 7.695 -25.501 1.00 48.72 262 GLY A O 1
ATOM 2072 N N . ILE A 1 263 ? -45.165 6.495 -23.605 1.00 42.22 263 ILE A N 1
ATOM 2073 C CA . ILE A 1 263 ? -45.174 5.162 -24.212 1.00 42.22 263 ILE A CA 1
ATOM 2074 C C . ILE A 1 263 ? -46.578 4.594 -24.009 1.00 42.22 263 ILE A C 1
ATOM 2076 O O . ILE A 1 263 ? -47.040 4.465 -22.874 1.00 42.22 263 ILE A O 1
ATOM 2080 N N . GLU A 1 264 ? -47.263 4.277 -25.106 1.00 40.75 264 GLU A N 1
ATOM 2081 C CA . GLU A 1 264 ? -48.587 3.655 -25.072 1.00 40.75 264 GLU A CA 1
ATOM 2082 C C . GLU A 1 264 ? -48.499 2.267 -24.416 1.00 40.75 264 GLU A C 1
ATOM 2084 O O . GLU A 1 264 ? -47.706 1.420 -24.830 1.00 40.75 264 GLU A O 1
ATOM 2089 N N . GLN A 1 265 ? -49.306 2.027 -23.380 1.00 36.19 265 GLN A N 1
ATOM 2090 C CA . GLN A 1 265 ? -49.423 0.708 -22.760 1.00 36.19 265 GLN A CA 1
ATOM 2091 C C . GLN A 1 265 ? -50.505 -0.106 -23.472 1.00 36.19 265 GLN A C 1
ATOM 2093 O O . GLN A 1 265 ? -51.700 0.107 -23.265 1.00 36.19 265 GLN A O 1
ATOM 2098 N N . GLU A 1 266 ? -50.074 -1.055 -24.299 1.00 40.53 266 GLU A N 1
ATOM 2099 C CA . GLU A 1 266 ? -50.946 -2.084 -24.864 1.00 40.53 266 GLU A CA 1
ATOM 2100 C C . GLU A 1 266 ? -51.362 -3.081 -23.753 1.00 40.53 266 GLU A C 1
ATOM 2102 O O . GLU A 1 266 ? -50.507 -3.518 -22.974 1.00 40.53 266 GLU A O 1
ATOM 2107 N N . PRO A 1 267 ? -52.657 -3.426 -23.612 1.00 45.78 267 PRO A N 1
ATOM 2108 C CA . PRO A 1 267 ? -53.125 -4.282 -22.525 1.00 45.78 267 PRO A CA 1
ATOM 2109 C C . PRO A 1 267 ? -52.795 -5.757 -22.794 1.00 45.78 267 PRO A C 1
ATOM 2111 O O . PRO A 1 267 ? -53.331 -6.364 -23.720 1.00 45.78 267 PRO A O 1
ATOM 2114 N N . ILE A 1 268 ? -51.950 -6.356 -21.951 1.00 40.22 268 ILE A N 1
ATOM 2115 C CA . ILE A 1 268 ? -51.643 -7.792 -22.018 1.00 40.22 268 ILE A CA 1
ATOM 2116 C C . ILE A 1 268 ? -52.813 -8.604 -21.441 1.00 40.22 268 ILE A C 1
ATOM 2118 O O . ILE A 1 268 ? -53.296 -8.338 -20.342 1.00 40.22 268 ILE A O 1
ATOM 2122 N N . GLU A 1 269 ? -53.256 -9.599 -22.208 1.00 41.62 269 GLU A N 1
ATOM 2123 C CA . GLU A 1 269 ? -54.427 -10.433 -21.933 1.00 41.62 269 GLU A CA 1
ATOM 2124 C C . GLU A 1 269 ? -54.165 -11.462 -20.814 1.00 41.62 269 GLU A C 1
ATOM 2126 O O . GLU A 1 269 ? -53.212 -12.242 -20.867 1.00 41.62 269 GLU A O 1
ATOM 2131 N N . GLU A 1 270 ? -55.029 -11.488 -19.795 1.00 45.19 270 GLU A N 1
ATOM 2132 C CA . GLU A 1 270 ? -54.919 -12.392 -18.644 1.00 45.19 270 GLU A CA 1
ATOM 2133 C C . GLU A 1 270 ? -55.530 -13.771 -18.965 1.00 45.19 270 GLU A C 1
ATOM 2135 O O . GLU A 1 270 ? -56.701 -14.034 -18.690 1.00 45.19 270 GLU A O 1
ATOM 2140 N N . GLN A 1 271 ? -54.742 -14.672 -19.567 1.00 39.81 271 GLN A N 1
ATOM 2141 C CA . GLN A 1 271 ? -55.158 -16.063 -19.802 1.00 39.81 271 GLN A CA 1
ATOM 2142 C C . GLN A 1 271 ? -54.647 -17.014 -18.711 1.00 39.81 271 GLN A C 1
ATOM 2144 O O . GLN A 1 271 ? -53.447 -17.227 -18.541 1.00 39.81 271 GLN A O 1
ATOM 2149 N N . ALA A 1 272 ? -55.589 -17.620 -17.986 1.00 49.47 272 ALA A N 1
ATOM 2150 C CA . ALA A 1 272 ? -55.323 -18.636 -16.974 1.00 49.47 272 ALA A CA 1
ATOM 2151 C C . ALA A 1 272 ? -55.010 -20.010 -17.594 1.00 49.47 272 ALA A C 1
ATOM 2153 O O . ALA A 1 272 ? -55.614 -20.398 -18.595 1.00 49.47 272 ALA A O 1
ATOM 2154 N N . LEU A 1 273 ? -54.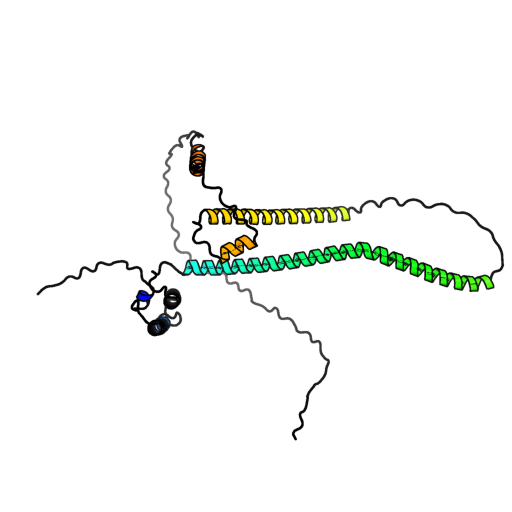143 -20.793 -16.940 1.00 41.38 273 LEU A N 1
ATOM 2155 C CA . LEU A 1 273 ? -54.004 -22.222 -17.227 1.00 41.38 273 LEU A CA 1
ATOM 2156 C C . LEU A 1 273 ? -53.660 -23.037 -15.969 1.00 41.38 273 LEU A C 1
ATOM 2158 O O . LEU A 1 273 ? -52.510 -23.093 -15.536 1.00 41.38 273 LEU A O 1
ATOM 2162 N N . ASP A 1 274 ? -54.662 -23.725 -15.421 1.00 43.50 274 ASP A N 1
ATOM 2163 C CA . ASP A 1 274 ? -54.466 -24.819 -14.468 1.00 43.50 274 ASP A CA 1
ATOM 2164 C C . ASP A 1 274 ? -53.831 -26.036 -15.164 1.00 43.50 274 ASP A C 1
ATOM 2166 O O . ASP A 1 274 ? -54.495 -26.673 -15.988 1.00 43.50 274 ASP A O 1
ATOM 2170 N N . HIS A 1 275 ? -52.632 -26.472 -14.747 1.00 45.69 275 HIS A N 1
ATOM 2171 C CA . HIS A 1 275 ? -52.409 -27.919 -14.603 1.00 45.69 275 HIS A CA 1
ATOM 2172 C C . HIS A 1 275 ? -51.294 -28.350 -13.634 1.00 45.69 275 HIS A C 1
ATOM 2174 O O . HIS A 1 275 ? -50.102 -28.205 -13.891 1.00 45.69 275 HIS A O 1
ATOM 2180 N N . VAL A 1 276 ? -51.744 -28.971 -12.543 1.00 43.91 276 VAL A N 1
ATOM 2181 C CA . VAL A 1 276 ? -51.235 -30.206 -11.916 1.00 43.91 276 VAL A CA 1
ATOM 2182 C C . VAL A 1 276 ? -50.000 -30.863 -12.563 1.00 43.91 276 VAL A C 1
ATOM 2184 O O . VAL A 1 276 ? -50.098 -31.387 -13.673 1.00 43.91 276 VAL A O 1
ATOM 2187 N N . LEU A 1 277 ? -48.929 -31.048 -11.773 1.00 45.16 277 LEU A N 1
ATOM 2188 C CA . LEU A 1 277 ? -48.338 -32.385 -11.585 1.00 45.16 277 LEU A CA 1
ATOM 2189 C C . LEU A 1 277 ? -47.534 -32.520 -10.276 1.00 45.16 277 LEU A C 1
ATOM 2191 O O . LEU A 1 277 ? -46.655 -31.710 -9.993 1.00 45.16 277 LEU A O 1
ATOM 2195 N N . ASP A 1 278 ? -47.794 -33.593 -9.524 1.00 44.84 278 ASP A N 1
ATOM 2196 C CA . ASP A 1 278 ? -46.941 -34.060 -8.422 1.00 44.84 278 ASP A CA 1
ATOM 2197 C C . ASP A 1 278 ? -45.559 -34.521 -8.909 1.00 44.84 278 ASP A C 1
ATOM 2199 O O . ASP A 1 278 ? -45.466 -35.204 -9.938 1.00 44.84 278 ASP A O 1
ATOM 2203 N N . LYS A 1 279 ? -44.522 -34.292 -8.085 1.00 42.22 279 LYS A N 1
ATOM 2204 C CA . LYS A 1 279 ? -43.654 -35.369 -7.553 1.00 42.22 279 LYS A CA 1
ATOM 2205 C C . LYS A 1 279 ? -42.541 -34.878 -6.626 1.00 42.22 279 LYS A C 1
ATOM 2207 O O . LYS A 1 279 ? -41.758 -34.003 -6.989 1.00 42.22 279 LYS A O 1
ATOM 2212 N N . ASP A 1 280 ? -42.396 -35.568 -5.498 1.00 53.97 280 ASP A N 1
ATOM 2213 C CA . ASP A 1 280 ? -41.158 -35.613 -4.717 1.00 53.97 280 ASP A CA 1
ATOM 2214 C C . ASP A 1 280 ? -40.007 -36.253 -5.515 1.00 53.97 280 ASP A C 1
ATOM 2216 O O . ASP A 1 280 ? -40.227 -37.034 -6.451 1.00 53.97 280 ASP A O 1
ATOM 2220 N N . PRO A 1 281 ? -38.762 -36.005 -5.086 1.00 58.22 281 PRO A N 1
ATOM 2221 C CA . PRO A 1 281 ? -37.921 -37.159 -4.779 1.00 58.22 281 PRO A CA 1
ATOM 2222 C C . PRO A 1 281 ? -37.199 -37.025 -3.430 1.00 58.22 281 PRO A C 1
ATOM 2224 O O . PRO A 1 281 ? -36.257 -36.246 -3.274 1.00 58.22 281 PRO A O 1
ATOM 2227 N N . GLU A 1 282 ? -37.595 -37.860 -2.470 1.00 43.56 282 GLU A N 1
ATOM 2228 C CA . GLU A 1 282 ? -36.769 -38.188 -1.304 1.00 43.56 282 GLU A CA 1
ATOM 2229 C C . GLU A 1 282 ? -35.716 -39.259 -1.674 1.00 43.56 282 GLU A C 1
ATOM 2231 O O . GLU A 1 282 ? -35.902 -40.020 -2.622 1.00 43.56 282 GLU A O 1
ATOM 2236 N N . LEU A 1 283 ? -34.641 -39.355 -0.881 1.00 46.12 283 LEU A N 1
ATOM 2237 C CA . LEU A 1 283 ? -33.734 -40.513 -0.762 1.00 46.12 283 LEU A CA 1
ATOM 2238 C C . LEU A 1 283 ? -33.077 -41.088 -2.041 1.00 46.12 283 LEU A C 1
ATOM 2240 O O . LEU A 1 283 ? -33.564 -42.030 -2.663 1.00 46.12 283 LEU A O 1
ATOM 2244 N N . ALA A 1 284 ? -31.825 -40.680 -2.279 1.00 43.81 284 ALA A N 1
ATOM 2245 C CA . ALA A 1 284 ? -30.820 -41.525 -2.935 1.00 43.81 284 ALA A CA 1
ATOM 2246 C C . ALA A 1 284 ? -29.423 -41.280 -2.332 1.00 43.81 284 ALA A C 1
ATOM 2248 O O . ALA A 1 284 ? -28.680 -40.403 -2.768 1.00 43.81 284 ALA A O 1
ATOM 2249 N N . LEU A 1 285 ? -29.070 -42.061 -1.309 1.00 43.47 285 LEU A N 1
ATOM 2250 C CA . LEU A 1 285 ? -27.720 -42.132 -0.745 1.00 43.47 285 LEU A CA 1
ATOM 2251 C C . LEU A 1 285 ? -27.060 -43.421 -1.251 1.00 43.47 285 LEU A C 1
ATOM 2253 O O . LEU A 1 285 ? -27.490 -44.481 -0.808 1.00 43.47 285 LEU A O 1
ATOM 2257 N N . ASP A 1 286 ? -26.043 -43.343 -2.124 1.00 39.47 286 ASP A N 1
ATOM 2258 C CA . ASP A 1 286 ? -24.763 -44.037 -1.871 1.00 39.47 286 ASP A CA 1
ATOM 2259 C C . ASP A 1 286 ? -23.637 -43.857 -2.917 1.00 39.47 286 ASP A C 1
ATOM 2261 O O . ASP A 1 286 ? -23.860 -43.851 -4.122 1.00 39.47 286 ASP A O 1
ATOM 2265 N N . GLN A 1 287 ? -22.410 -43.880 -2.375 1.00 38.09 287 GLN A N 1
ATOM 2266 C CA . GLN A 1 287 ? -21.160 -44.445 -2.923 1.00 38.09 287 GLN A CA 1
ATOM 2267 C C . GLN A 1 287 ? -20.441 -43.863 -4.172 1.00 38.09 287 GLN A C 1
ATOM 2269 O O . GLN A 1 287 ? -20.997 -43.279 -5.090 1.00 38.09 287 GLN A O 1
ATOM 2274 N N . ALA A 1 288 ? -19.123 -44.126 -4.167 1.00 39.00 288 ALA A N 1
ATOM 2275 C CA . ALA A 1 288 ? -18.141 -44.058 -5.258 1.00 39.00 288 ALA A CA 1
ATOM 2276 C C . ALA A 1 288 ? -17.847 -42.700 -5.945 1.00 39.00 288 ALA A C 1
ATOM 2278 O O . ALA A 1 288 ? -18.382 -42.377 -7.001 1.00 39.00 288 ALA A O 1
ATOM 2279 N N . THR A 1 289 ? -16.781 -42.027 -5.487 1.00 40.88 289 THR A N 1
ATOM 2280 C CA . THR A 1 289 ? -15.516 -41.934 -6.261 1.00 40.88 289 THR A CA 1
ATOM 2281 C C . THR A 1 289 ? -14.362 -41.498 -5.353 1.00 40.88 289 THR A C 1
ATOM 2283 O O . THR A 1 289 ? -14.393 -40.421 -4.766 1.00 40.88 289 THR A O 1
ATOM 2286 N N . SER A 1 290 ? -13.317 -42.324 -5.254 1.00 39.44 290 SER A N 1
ATOM 2287 C CA . SER A 1 290 ? -12.117 -42.052 -4.453 1.00 39.44 290 SER A CA 1
ATOM 2288 C C . SER A 1 290 ? -10.884 -41.816 -5.336 1.00 39.44 290 SER A C 1
ATOM 2290 O O . SER A 1 290 ? -10.302 -42.764 -5.860 1.00 39.44 290 SER A O 1
ATOM 2292 N N . LEU A 1 291 ? -10.462 -40.556 -5.450 1.00 44.81 291 LEU A N 1
ATOM 2293 C CA . LEU A 1 291 ? -9.187 -40.104 -6.026 1.00 44.81 291 LEU A CA 1
ATOM 2294 C C . LEU A 1 291 ? -8.653 -39.026 -5.064 1.00 44.81 291 LEU A C 1
ATOM 2296 O O . LEU A 1 291 ? -9.349 -38.045 -4.834 1.00 44.81 291 LEU A O 1
ATOM 2300 N N . ASN A 1 292 ? -7.517 -39.136 -4.373 1.00 38.84 292 ASN A N 1
ATOM 2301 C CA . ASN A 1 292 ? -6.307 -39.953 -4.535 1.00 38.84 292 ASN A CA 1
ATOM 2302 C C . ASN A 1 292 ? -5.428 -39.619 -5.755 1.00 38.84 292 ASN A C 1
ATOM 2304 O O . ASN A 1 292 ? -5.143 -40.472 -6.591 1.00 38.84 292 ASN A O 1
ATOM 2308 N N . VAL A 1 293 ? -4.951 -38.373 -5.790 1.00 44.94 293 VAL A N 1
ATOM 2309 C CA . VAL A 1 293 ? -3.652 -37.991 -6.371 1.00 44.94 293 VAL A CA 1
ATOM 2310 C C . VAL A 1 293 ? -2.910 -37.251 -5.253 1.00 44.94 293 VAL A C 1
ATOM 2312 O O . VAL A 1 293 ? -3.301 -36.159 -4.860 1.00 44.94 293 VAL A O 1
ATOM 2315 N N . SER A 1 294 ? -2.087 -37.971 -4.494 1.00 44.38 294 SER A N 1
ATOM 2316 C CA . SER A 1 294 ? -0.629 -38.036 -4.671 1.00 44.38 294 SER A CA 1
ATOM 2317 C C . SER A 1 294 ? 0.062 -36.673 -4.541 1.00 44.38 294 SER A C 1
ATOM 2319 O O . SER A 1 294 ? 0.181 -35.917 -5.501 1.00 44.38 294 SER A O 1
ATOM 2321 N N . SER A 1 295 ? 0.540 -36.386 -3.328 1.00 48.56 295 SER A N 1
ATOM 2322 C CA . SER A 1 295 ? 1.559 -35.365 -3.078 1.00 48.56 295 SER A CA 1
ATOM 2323 C C . SER A 1 295 ? 2.921 -36.022 -3.277 1.00 48.56 295 SER A C 1
ATOM 2325 O O . SER A 1 295 ? 3.275 -36.890 -2.480 1.00 48.56 295 SER A O 1
ATOM 2327 N N . GLN A 1 296 ? 3.671 -35.627 -4.307 1.00 44.12 296 GLN A N 1
ATOM 2328 C CA . GLN A 1 296 ? 4.935 -36.278 -4.645 1.00 44.12 296 GLN A CA 1
ATOM 2329 C C . GLN A 1 296 ? 6.030 -35.275 -5.033 1.00 44.12 296 GLN A C 1
ATOM 2331 O O . GLN A 1 296 ? 5.912 -34.559 -6.019 1.00 44.12 296 GLN A O 1
ATOM 2336 N N . ASP A 1 297 ? 7.069 -35.265 -4.197 1.00 41.28 297 ASP A N 1
ATOM 2337 C CA . ASP A 1 297 ? 8.477 -34.929 -4.444 1.00 41.28 297 ASP A CA 1
ATOM 2338 C C . ASP A 1 297 ? 8.850 -34.076 -5.672 1.00 41.28 297 ASP A C 1
ATOM 2340 O O . ASP A 1 297 ? 9.050 -34.599 -6.767 1.00 41.28 297 ASP A O 1
ATOM 2344 N N . ASP A 1 298 ? 9.175 -32.802 -5.426 1.00 47.09 298 ASP A N 1
ATOM 2345 C CA . ASP A 1 298 ? 10.171 -32.070 -6.222 1.00 47.09 298 ASP A CA 1
ATOM 2346 C C . ASP A 1 298 ? 11.443 -31.905 -5.371 1.00 47.09 298 ASP A C 1
ATOM 2348 O O . ASP A 1 298 ? 11.576 -30.993 -4.551 1.00 47.09 298 ASP A O 1
ATOM 2352 N N . LYS A 1 299 ? 12.361 -32.872 -5.501 1.00 44.44 299 LYS A N 1
ATOM 2353 C CA . LYS A 1 299 ? 13.568 -33.018 -4.671 1.00 44.44 299 LYS A CA 1
ATOM 2354 C C . LYS A 1 299 ? 14.835 -32.950 -5.528 1.00 44.44 299 LYS A C 1
ATOM 2356 O O . LYS A 1 299 ? 15.431 -33.976 -5.850 1.00 44.44 299 LYS A O 1
ATOM 2361 N N . ALA A 1 300 ? 15.276 -31.736 -5.845 1.00 48.12 300 ALA A N 1
ATOM 2362 C CA . ALA A 1 300 ? 16.640 -31.472 -6.309 1.00 48.12 300 ALA A CA 1
ATOM 2363 C C . ALA A 1 300 ? 17.560 -31.336 -5.066 1.00 48.12 300 ALA A C 1
ATOM 2365 O O . ALA A 1 300 ? 17.199 -30.631 -4.128 1.00 48.12 300 ALA A O 1
ATOM 2366 N N . VAL A 1 301 ? 18.676 -32.062 -4.893 1.00 49.91 301 VAL A N 1
ATOM 2367 C CA . VAL A 1 301 ? 19.842 -32.175 -5.800 1.00 49.91 301 VAL A CA 1
ATOM 2368 C C . VAL A 1 301 ? 20.375 -30.761 -6.063 1.00 49.91 301 VAL A C 1
ATOM 2370 O O . VAL A 1 301 ? 19.920 -30.094 -6.981 1.00 49.91 301 VAL A O 1
ATOM 2373 N N . LEU A 1 302 ? 21.217 -30.166 -5.210 1.00 39.88 302 LEU A N 1
ATOM 2374 C CA . LEU A 1 302 ? 22.367 -30.730 -4.483 1.00 39.88 302 LEU A CA 1
ATOM 2375 C C . LEU A 1 302 ? 23.360 -31.372 -5.460 1.00 39.88 302 LEU A C 1
ATOM 2377 O O . LEU A 1 302 ? 23.368 -32.581 -5.665 1.00 39.88 302 LEU A O 1
ATOM 2381 N N . ILE A 1 303 ? 24.153 -30.497 -6.074 1.00 56.66 303 ILE A N 1
ATOM 2382 C CA . ILE A 1 303 ? 25.433 -30.793 -6.715 1.00 56.66 303 ILE A CA 1
ATOM 2383 C C . ILE A 1 303 ? 26.478 -30.037 -5.893 1.00 56.66 303 ILE A C 1
ATOM 2385 O O . ILE A 1 303 ? 26.239 -28.891 -5.504 1.00 56.66 303 ILE A O 1
ATOM 2389 N N . GLU A 1 304 ? 27.587 -30.699 -5.586 1.00 46.78 304 GLU A N 1
ATOM 2390 C CA . GLU A 1 304 ? 28.717 -30.113 -4.870 1.00 46.78 304 GLU A CA 1
ATOM 2391 C C . GLU A 1 304 ? 29.507 -29.176 -5.797 1.00 46.78 304 GLU A C 1
ATOM 2393 O O . GLU A 1 304 ? 29.740 -29.502 -6.960 1.00 46.78 304 GLU A O 1
ATOM 2398 N N . GLU A 1 305 ? 29.982 -28.048 -5.272 1.00 59.16 305 GLU A N 1
ATOM 2399 C CA . GLU A 1 305 ? 31.187 -27.405 -5.798 1.00 59.16 305 GLU A CA 1
ATOM 2400 C C . GLU A 1 305 ? 32.047 -27.009 -4.597 1.00 59.16 305 GLU A C 1
ATOM 2402 O O . GLU A 1 305 ? 31.615 -26.271 -3.709 1.00 59.16 305 GLU A O 1
ATOM 2407 N N . ASP A 1 306 ? 33.211 -27.644 -4.520 1.00 51.28 306 ASP A N 1
ATOM 2408 C CA . ASP A 1 306 ? 34.064 -27.710 -3.338 1.00 51.28 306 ASP A CA 1
ATOM 2409 C C . ASP A 1 306 ? 35.184 -26.655 -3.379 1.00 51.28 306 ASP A C 1
ATOM 2411 O O . ASP A 1 306 ? 35.521 -26.122 -4.436 1.00 51.28 306 ASP A O 1
ATOM 2415 N N . ALA A 1 307 ? 35.852 -26.510 -2.232 1.00 46.69 307 ALA A N 1
ATOM 2416 C CA . ALA A 1 307 ? 37.191 -25.935 -2.052 1.00 46.69 307 ALA A CA 1
ATOM 2417 C C . ALA A 1 307 ? 37.401 -24.399 -1.977 1.00 46.69 307 ALA A C 1
ATOM 2419 O O . ALA A 1 307 ? 36.695 -23.575 -2.544 1.00 46.69 307 ALA A O 1
ATOM 2420 N N . GLU A 1 308 ? 38.503 -24.088 -1.277 1.00 52.69 308 GLU A N 1
ATOM 2421 C CA . GLU A 1 308 ? 39.228 -22.812 -1.148 1.00 52.69 308 GLU A CA 1
ATOM 2422 C C . GLU A 1 308 ? 38.570 -21.648 -0.361 1.00 52.69 308 GLU A C 1
ATOM 2424 O O . GLU A 1 308 ? 37.453 -21.232 -0.628 1.00 52.69 308 GLU A O 1
ATOM 2429 N N . GLN A 1 309 ? 39.247 -21.007 0.607 1.00 43.53 309 GLN A N 1
ATOM 2430 C CA . GLN A 1 309 ? 40.441 -21.390 1.389 1.00 43.53 309 GLN A CA 1
ATOM 2431 C C . GLN A 1 309 ? 40.607 -20.448 2.611 1.00 43.53 309 GLN A C 1
ATOM 2433 O O . GLN A 1 309 ? 39.964 -19.406 2.666 1.00 43.53 309 GLN A O 1
ATOM 2438 N N . GLN A 1 310 ? 41.545 -20.780 3.514 1.00 45.78 310 GLN A N 1
ATOM 2439 C CA . GLN A 1 310 ? 42.142 -19.921 4.566 1.00 45.78 310 GLN A CA 1
ATOM 2440 C C . GLN A 1 310 ? 41.187 -19.456 5.697 1.00 45.78 310 GLN A C 1
ATOM 2442 O O . GLN A 1 310 ? 40.222 -18.739 5.478 1.00 45.78 310 GLN A O 1
ATOM 2447 N N . SER A 1 311 ? 41.305 -19.932 6.945 1.00 48.62 311 SER A N 1
ATOM 2448 C CA . SER A 1 311 ? 42.425 -19.876 7.917 1.00 48.62 311 SER A CA 1
ATOM 2449 C C . SER A 1 311 ? 42.644 -18.488 8.538 1.00 48.62 311 SER A C 1
ATOM 2451 O O . SER A 1 311 ? 43.164 -17.588 7.883 1.00 48.62 311 SER A O 1
ATOM 2453 N N . GLY A 1 312 ? 42.309 -18.348 9.824 1.00 51.50 312 GLY A N 1
ATOM 2454 C CA . GLY A 1 312 ? 42.407 -17.094 10.583 1.00 51.50 312 GLY A CA 1
ATOM 2455 C C . GLY A 1 312 ? 42.208 -17.302 12.088 1.00 51.50 312 GLY A C 1
ATOM 2456 O O . GLY A 1 312 ? 41.385 -16.631 12.703 1.00 51.50 312 GLY A O 1
ATOM 2457 N N . GLU A 1 313 ? 42.902 -18.283 12.669 1.00 54.72 313 GLU A N 1
ATOM 2458 C CA . GLU A 1 313 ? 42.803 -18.621 14.095 1.00 54.72 313 GLU A CA 1
ATOM 2459 C C . GLU A 1 313 ? 43.798 -17.780 14.915 1.00 54.72 313 GLU A C 1
ATOM 2461 O O . GLU A 1 313 ? 44.976 -18.117 15.044 1.00 54.72 313 GLU A O 1
ATOM 2466 N N . GLU A 1 314 ? 43.338 -16.632 15.422 1.00 62.66 314 GLU A N 1
ATOM 2467 C CA . GLU A 1 314 ? 44.170 -15.691 16.182 1.00 62.66 314 GLU A CA 1
ATOM 2468 C C . GLU A 1 314 ? 44.333 -16.137 17.646 1.00 62.66 314 GLU A C 1
ATOM 2470 O O . GLU A 1 314 ? 43.503 -15.857 18.515 1.00 62.66 314 GLU A O 1
ATOM 2475 N N . VAL A 1 315 ? 45.429 -16.847 17.927 1.00 63.66 315 VAL A N 1
ATOM 2476 C CA . VAL A 1 315 ? 45.792 -17.282 19.283 1.00 63.66 315 VAL A CA 1
ATOM 2477 C C . VAL A 1 315 ? 46.297 -16.097 20.111 1.00 63.66 315 VAL A C 1
ATOM 2479 O O . VAL A 1 315 ? 47.372 -15.553 19.851 1.00 63.66 315 VAL A O 1
ATOM 2482 N N . LYS A 1 316 ? 45.564 -15.744 21.173 1.00 63.62 316 LYS A N 1
ATOM 2483 C CA . LYS A 1 316 ? 46.072 -14.865 22.236 1.00 63.62 316 LYS A CA 1
ATOM 2484 C C . LYS A 1 316 ? 47.110 -15.592 23.105 1.00 63.62 316 LYS A C 1
ATOM 2486 O O . LYS A 1 316 ? 46.804 -16.680 23.590 1.00 63.62 316 LYS A O 1
ATOM 2491 N N . PRO A 1 317 ? 48.275 -14.986 23.386 1.00 67.56 317 PRO A N 1
ATOM 2492 C CA . PRO A 1 317 ? 49.140 -15.407 24.482 1.00 67.56 317 PRO A CA 1
ATOM 2493 C C . PRO A 1 317 ? 48.684 -14.791 25.818 1.00 67.56 317 PRO A C 1
ATOM 2495 O O . PRO A 1 317 ? 48.342 -13.608 25.869 1.00 67.56 317 PRO A O 1
ATOM 2498 N N . ASP A 1 318 ? 48.737 -15.571 26.898 1.00 63.81 318 ASP A N 1
ATOM 2499 C CA . ASP A 1 318 ? 48.649 -15.066 28.276 1.00 63.81 318 ASP A CA 1
ATOM 2500 C C . ASP A 1 318 ? 50.022 -14.565 28.759 1.00 63.81 318 ASP A C 1
ATOM 2502 O O . ASP A 1 318 ? 51.023 -15.276 28.625 1.00 63.81 318 ASP A O 1
ATOM 2506 N N . SER A 1 319 ? 50.066 -13.368 29.360 1.00 63.91 319 SER A N 1
ATOM 2507 C CA . SER A 1 319 ? 51.119 -12.851 30.263 1.00 63.91 319 SER A CA 1
ATOM 2508 C C . SER A 1 319 ? 50.635 -11.591 30.981 1.00 63.91 319 SER A C 1
ATOM 2510 O O . SER A 1 319 ? 50.124 -10.693 30.275 1.00 63.91 319 SER A O 1
#

Radius of gyration: 43.5 Å; chains: 1; bounding box: 121×80×122 Å

Foldseek 3Di:
DDDPPPPPPDPPPQQFLCNLQVHDLPDDLVSLVVSLVVCCVCQPVVNVHDPQVNVVSVVSSVCVVVSNRRDGPPDSVPVVVVVVVVVVVVVVVVVVVVVVVVVVVVVVVVVVVVVVCCVVVVVVVVVVVVVVVVVVVVVVVVVVCVVCVVVDDDDDDDDDDDDDDDDDPDDDDVVVVVVVVVVVVVVVVVVVVVVVVVVVVVVVVVVVVVVCVVPPPPPQDPVNVVVCVVVVVPPPPPDDDPPDPVVVVVVVVVVVVVPPPDDDDDDDDDDDDDDDDDDDDDDDDDDDDDDDDDDDDPDDDDDDDDDDDDDDDDDDDDD

Sequence (319 aa):
MLIHRNTGKVTRTMTTHFKLFDLHEDATEEQIKSRYKQLASRCHPDKGGSAELMVMIKNSYQKLMIGEGSLAINQPLDSSNKQVLALRKTIHQQQFYIQKLSVAVAKKAQQKETKQLQKVVFPAVTSVLLIAIMILASNWYQSEKKLNALISQQPAPSIITPAPVLPVPNSLNPEQGYKTWELKQKLRLTSARQQYLESDLATSLEVIQGLLLNSNTEQLSVQQQQFLLQQNIALVPAPPLIAVNTFEALLNELQTEQTEQGIEQEPIEEQALDHVLDKDPELALDQATSLNVSSQDDKAVLIEEDAEQQSGEEVKPDS

Secondary structure (DSSP, 8-state):
---------------BHHHHTT--TT--HHHHHHHHHHHHHHS-GGGT--HHHHHHHHHHHHHHHHT-TTSB----HHHHHHHHHHHHHHHHHHHHHHHHHHHHHHHHHHHHHHHHHHHHHHHHHHHHHHHHHHHHHHHHHHHHHHHHHTT-----------PPPPPPPPPPPHHHHHHHHHHHHHHHHHHHHHHHHHHHHHHHHHHHHHHHHHS-GGG--HHHHHHHHHTT---PPPPP----THHHHHHHHHHHTTSS-----PPPP----------------------------------------------PPP-

pLDDT: mean 72.0, std 19.65, range [36.19, 98.31]